Protein AF-A0A183HX55-F1 (afdb_monomer_lite)

Sequence (183 aa):
YRHCLPAYGVAQSIAIKEFHDYLQLTPNERYTELGDKLFNEGCEALKLHTRQYSRRQRRWIKQHLFGGSTSIESTNIAFLDTSKDFHDIVVPNALNRIDQFLNIVNDDVFLKRPNAEKSQLFAVDFDYRKLANQVYHCETCKIDVHGKVNWEAHLKGKKHRKMLNNNNRHKSKSMNQIDKELV

Organism: NCBI:txid387005

pLDDT: mean 78.34, std 17.77, range [40.53, 97.94]

InterPro domains:
  IPR013087 Zinc finger C2H2-type [PF12874] (136-160)
  IPR036236 Zinc finger C2H2 superfamily [SSF57667] (126-164)

Radius of gyration: 27.49 Å; chains: 1; bounding box: 52×78×63 Å

Structure (mmCIF, N/CA/C/O backbone):
data_AF-A0A183HX55-F1
#
_entry.id   AF-A0A183HX55-F1
#
loop_
_atom_site.group_PDB
_atom_site.id
_atom_site.type_symbol
_atom_site.label_atom_id
_atom_site.label_alt_id
_atom_site.label_comp_id
_atom_site.label_asym_id
_atom_site.label_entity_id
_atom_site.label_seq_id
_atom_site.pdbx_PDB_ins_code
_atom_site.Cartn_x
_atom_site.Cartn_y
_atom_site.Cartn_z
_atom_site.occupancy
_atom_site.B_iso_or_equiv
_atom_site.auth_seq_id
_atom_site.auth_comp_id
_atom_site.auth_asym_id
_atom_site.auth_atom_id
_atom_site.pdbx_PDB_model_num
ATOM 1 N N . TYR A 1 1 ? -13.704 -5.044 9.424 1.00 46.47 1 TYR A N 1
ATOM 2 C CA . TYR A 1 1 ? -13.786 -3.682 8.874 1.00 46.47 1 TYR A CA 1
ATOM 3 C C . TYR A 1 1 ? -15.162 -3.501 8.278 1.00 46.47 1 TYR A C 1
ATOM 5 O O . TYR A 1 1 ? -15.394 -3.869 7.136 1.00 46.47 1 TYR A O 1
ATOM 13 N N . ARG A 1 2 ? -16.109 -3.136 9.142 1.00 46.22 2 ARG A N 1
ATOM 14 C CA . ARG A 1 2 ? -17.550 -3.217 8.916 1.00 46.22 2 ARG A CA 1
ATOM 15 C C . ARG A 1 2 ? -18.110 -1.802 8.720 1.00 46.22 2 ARG A C 1
ATOM 17 O O . ARG A 1 2 ? -17.955 -0.973 9.595 1.00 46.22 2 ARG A O 1
ATOM 24 N N . HIS A 1 3 ? -18.735 -1.593 7.565 1.00 48.12 3 HIS A N 1
ATOM 25 C CA . HIS A 1 3 ? -20.002 -0.881 7.326 1.00 48.12 3 HIS A CA 1
ATOM 26 C C . HIS A 1 3 ? -20.197 0.616 7.651 1.00 48.12 3 HIS A C 1
ATOM 28 O O . HIS A 1 3 ? -21.243 1.124 7.262 1.00 48.12 3 HIS A O 1
ATOM 34 N N . CYS A 1 4 ? -19.260 1.344 8.263 1.00 55.16 4 CYS A N 1
ATOM 35 C CA . CYS A 1 4 ? -19.535 2.744 8.651 1.00 55.16 4 CYS A CA 1
ATOM 36 C C . CYS A 1 4 ? -19.257 3.791 7.553 1.00 55.16 4 CYS A C 1
ATOM 38 O O . CYS A 1 4 ? -19.837 4.873 7.570 1.00 55.16 4 CYS A O 1
ATOM 40 N N . LEU A 1 5 ? -18.388 3.486 6.583 1.00 61.28 5 LEU A N 1
ATOM 41 C CA . LEU A 1 5 ? -17.982 4.436 5.544 1.00 61.28 5 LEU A CA 1
ATOM 42 C C . LEU A 1 5 ? -18.483 4.030 4.153 1.00 61.28 5 LEU A C 1
ATOM 44 O O . LEU A 1 5 ? -18.439 2.839 3.822 1.00 61.28 5 LEU A O 1
ATOM 48 N N . PRO A 1 6 ? -18.933 4.998 3.326 1.00 66.06 6 PRO A N 1
ATOM 49 C CA . PRO A 1 6 ? -19.377 4.718 1.971 1.00 66.06 6 PRO A CA 1
ATOM 50 C C . PRO A 1 6 ? -18.284 3.999 1.187 1.00 66.06 6 PRO A C 1
ATOM 52 O O . PRO A 1 6 ? -17.100 4.325 1.278 1.00 66.06 6 PRO A O 1
ATOM 55 N N . ALA A 1 7 ? -18.693 3.026 0.376 1.00 73.75 7 ALA A N 1
ATOM 56 C CA . ALA A 1 7 ? -17.786 2.198 -0.410 1.00 73.75 7 ALA A CA 1
ATOM 57 C C . ALA A 1 7 ? -17.091 2.957 -1.554 1.00 73.75 7 ALA A C 1
ATOM 59 O O . ALA A 1 7 ? -16.498 2.310 -2.408 1.00 73.75 7 ALA A O 1
ATOM 60 N N . TYR A 1 8 ? -17.150 4.291 -1.602 1.00 82.94 8 TYR A N 1
ATOM 61 C CA . TYR A 1 8 ? -16.727 5.102 -2.741 1.00 82.94 8 TYR A CA 1
ATOM 62 C C . TYR A 1 8 ? -16.108 6.434 -2.298 1.00 82.94 8 TYR A C 1
ATOM 64 O O . TYR A 1 8 ? -16.412 6.958 -1.227 1.00 82.94 8 TYR A O 1
ATOM 72 N N . GLY A 1 9 ? -15.266 7.002 -3.163 1.00 87.19 9 GLY A N 1
ATOM 73 C CA . GLY A 1 9 ? -14.716 8.348 -3.005 1.00 87.19 9 GLY A CA 1
ATOM 74 C C . GLY A 1 9 ? -13.703 8.487 -1.866 1.00 87.19 9 GLY A C 1
ATOM 75 O O . GLY A 1 9 ? -13.024 7.532 -1.487 1.00 87.19 9 GLY A O 1
ATOM 76 N N . VAL A 1 10 ? -13.607 9.702 -1.314 1.00 88.06 10 VAL A N 1
ATOM 77 C CA . VAL A 1 10 ? -12.612 10.074 -0.288 1.00 88.06 10 VAL A CA 1
ATOM 78 C C . VAL A 1 10 ? -12.701 9.208 0.977 1.00 88.06 10 VAL A C 1
ATOM 80 O O . VAL A 1 10 ? -11.702 8.994 1.654 1.00 88.06 10 VAL A O 1
ATOM 83 N N . ALA A 1 11 ? -13.869 8.630 1.261 1.00 85.38 11 ALA A N 1
ATOM 84 C CA . ALA A 1 11 ? -14.082 7.727 2.388 1.00 85.38 11 ALA A CA 1
ATOM 85 C C . ALA A 1 11 ? -13.225 6.444 2.328 1.00 85.38 11 ALA A C 1
ATOM 87 O O . ALA A 1 11 ? -13.006 5.798 3.351 1.00 85.38 11 ALA A O 1
ATOM 88 N N . GLN A 1 12 ? -12.704 6.070 1.153 1.00 87.19 12 GLN A N 1
ATOM 89 C CA . GLN A 1 12 ? -11.803 4.922 1.003 1.00 87.19 12 GLN A CA 1
ATOM 90 C C . GLN A 1 12 ? -10.344 5.228 1.385 1.00 87.19 12 GLN A C 1
ATOM 92 O O . GLN A 1 12 ? -9.548 4.287 1.563 1.00 87.19 12 GLN A O 1
ATOM 97 N N . SER A 1 13 ? -9.989 6.513 1.497 1.00 91.94 13 SER A N 1
ATOM 98 C CA . SER A 1 13 ? -8.631 6.966 1.787 1.00 91.94 13 SER A CA 1
ATOM 99 C C . SER A 1 13 ? -8.123 6.387 3.101 1.00 91.94 13 SER A C 1
ATOM 101 O O . SER A 1 13 ? -8.834 6.318 4.105 1.00 91.94 13 SER A O 1
ATOM 103 N N . ILE A 1 14 ? -6.860 5.966 3.079 1.00 92.06 14 ILE A N 1
ATOM 104 C CA . ILE A 1 14 ? -6.112 5.648 4.295 1.00 92.06 14 ILE A CA 1
ATOM 105 C C . ILE A 1 14 ? -5.991 6.948 5.114 1.00 92.06 14 ILE A C 1
ATOM 107 O O . ILE A 1 14 ? -5.847 8.020 4.532 1.00 92.06 14 ILE A O 1
ATOM 111 N N . ALA A 1 15 ? -6.069 6.837 6.436 1.00 93.19 15 ALA A N 1
ATOM 112 C CA . ALA A 1 15 ? -6.375 7.848 7.450 1.00 93.19 15 ALA A CA 1
ATOM 113 C C . ALA A 1 15 ? -7.874 8.032 7.727 1.00 93.19 15 ALA A C 1
ATOM 115 O O . ALA A 1 15 ? -8.306 7.798 8.852 1.00 93.19 15 ALA A O 1
ATOM 116 N N . ILE A 1 16 ? -8.693 8.405 6.739 1.00 91.94 16 ILE A N 1
ATOM 117 C CA . ILE A 1 16 ? -10.107 8.753 6.998 1.00 91.94 16 ILE A CA 1
ATOM 118 C C . ILE A 1 16 ? -10.875 7.585 7.629 1.00 91.94 16 ILE A C 1
ATOM 120 O O . ILE A 1 16 ? -11.644 7.780 8.568 1.00 91.94 16 ILE A O 1
ATOM 124 N N . LYS A 1 17 ? -10.640 6.364 7.144 1.00 90.81 17 LYS A N 1
ATOM 125 C CA . LYS A 1 17 ? -11.322 5.168 7.652 1.00 90.81 17 LYS A CA 1
ATOM 126 C C . LYS A 1 17 ? -10.752 4.611 8.946 1.00 90.81 17 LYS A C 1
ATOM 128 O O . LYS A 1 17 ? -11.479 3.952 9.678 1.00 90.81 17 LYS A O 1
ATOM 133 N N . GLU A 1 18 ? -9.478 4.853 9.227 1.00 94.69 18 GLU A N 1
ATOM 134 C CA . GLU A 1 18 ? -8.830 4.413 10.463 1.00 94.69 18 GLU A CA 1
ATOM 135 C C . GLU A 1 18 ? -9.169 5.330 11.638 1.00 94.69 18 GLU A C 1
ATOM 137 O O . GLU A 1 18 ? -9.292 4.850 12.756 1.00 94.69 18 GLU A O 1
ATOM 142 N N . PHE A 1 19 ? -9.380 6.623 11.380 1.00 94.69 19 PHE A N 1
ATOM 143 C CA . PHE A 1 19 ? -9.792 7.598 12.391 1.00 94.69 19 PHE A CA 1
ATOM 144 C C . PHE A 1 19 ? -11.303 7.843 12.416 1.00 94.69 19 PHE A C 1
ATOM 146 O O . PHE A 1 19 ? -11.747 8.763 13.094 1.00 94.69 19 PHE A O 1
ATOM 153 N N . HIS A 1 20 ? -12.105 7.059 11.692 1.00 91.75 20 HIS A N 1
ATOM 154 C CA . HIS A 1 20 ? -13.540 7.312 11.558 1.00 91.75 20 HIS A CA 1
ATOM 155 C C . HIS A 1 20 ? -14.247 7.441 12.912 1.00 91.75 20 HIS A C 1
ATOM 157 O O . HIS A 1 20 ? -14.907 8.448 13.159 1.00 91.75 20 HIS A O 1
ATOM 163 N N . ASP A 1 21 ? -14.033 6.471 13.800 1.00 92.69 21 ASP A N 1
ATOM 164 C CA . ASP A 1 21 ? -14.679 6.423 15.114 1.00 92.69 21 ASP A CA 1
ATOM 165 C C . ASP A 1 21 ? -14.216 7.589 16.007 1.00 92.69 21 ASP A C 1
ATOM 167 O O . ASP A 1 21 ? -15.020 8.205 16.699 1.00 92.69 21 ASP A O 1
ATOM 171 N N . TYR A 1 22 ? -12.936 7.972 15.923 1.00 94.94 22 TYR A N 1
ATOM 172 C CA . TYR A 1 22 ? -12.406 9.158 16.605 1.00 94.94 22 TYR A CA 1
ATOM 173 C C . TYR A 1 22 ? -13.016 10.463 16.063 1.00 94.94 22 TYR A C 1
ATOM 175 O O . TYR A 1 22 ? -13.345 11.373 16.822 1.00 94.94 22 TYR A O 1
ATOM 183 N N . LEU A 1 23 ? -13.191 10.570 14.743 1.00 92.44 23 LEU A N 1
ATOM 184 C CA . LEU A 1 23 ? -13.748 11.758 14.094 1.00 92.44 23 LEU A CA 1
ATOM 185 C C . LEU A 1 23 ? -15.246 11.938 14.377 1.00 92.44 23 LEU A C 1
ATOM 187 O O . LEU A 1 23 ? -15.720 13.075 14.338 1.00 92.44 23 LEU A O 1
ATOM 191 N N . GLN A 1 24 ? -15.968 10.855 14.685 1.00 92.44 24 GLN A N 1
ATOM 192 C CA . GLN A 1 24 ? -17.374 10.896 15.099 1.00 92.44 24 GLN A CA 1
ATOM 193 C C . GLN A 1 24 ? -17.582 11.430 16.522 1.00 92.44 24 GLN A C 1
ATOM 195 O O . GLN A 1 24 ? -18.691 11.858 16.838 1.00 92.44 24 GLN A O 1
ATOM 200 N N . LEU A 1 25 ? -16.541 11.447 17.361 1.00 94.44 25 LEU A N 1
ATOM 201 C CA . LEU A 1 25 ? -16.628 11.995 18.712 1.00 94.44 25 LEU A CA 1
ATOM 202 C C . LEU A 1 25 ? -16.907 13.498 18.698 1.00 94.44 25 LEU A C 1
ATOM 204 O O . LEU A 1 25 ? -16.341 14.255 17.891 1.00 94.44 25 LEU A O 1
ATOM 208 N N . THR A 1 26 ? -17.705 13.937 19.670 1.00 94.75 26 THR A N 1
ATOM 209 C CA . THR A 1 26 ? -17.881 15.362 19.957 1.00 94.75 26 THR A CA 1
ATOM 210 C C . THR A 1 26 ? -16.562 15.981 20.442 1.00 94.75 26 THR A C 1
ATOM 212 O O . THR A 1 26 ? -15.693 15.272 20.956 1.00 94.75 26 THR A O 1
ATOM 215 N N . PRO A 1 27 ? -16.374 17.309 20.320 1.00 92.25 27 PRO A N 1
ATOM 216 C CA . PRO A 1 27 ? -15.129 17.959 20.731 1.00 92.25 27 PRO A CA 1
ATOM 217 C C . PRO A 1 27 ? -14.706 17.656 22.175 1.00 92.25 27 PRO A C 1
ATOM 219 O O . PRO A 1 27 ? -13.522 17.466 22.419 1.00 92.25 27 PRO A O 1
ATOM 222 N N . ASN A 1 28 ? -15.654 17.544 23.110 1.00 92.50 28 ASN A N 1
ATOM 223 C CA . ASN A 1 28 ? -15.355 17.257 24.516 1.00 92.50 28 ASN A CA 1
ATOM 224 C C . ASN A 1 28 ? -14.877 15.813 24.723 1.00 92.50 28 ASN A C 1
ATOM 226 O O . ASN A 1 28 ? -13.940 15.574 25.478 1.00 92.50 28 ASN A O 1
ATOM 230 N N . GLU A 1 29 ? -15.483 14.853 24.021 1.00 93.12 29 GLU A N 1
ATOM 231 C CA . GLU A 1 29 ? -15.135 13.430 24.125 1.00 93.12 29 GLU A CA 1
ATOM 232 C C . GLU A 1 29 ? -13.738 13.128 23.575 1.00 93.12 29 GLU A C 1
ATOM 234 O O . GLU A 1 29 ? -13.087 12.184 24.022 1.00 93.12 29 GLU A O 1
ATOM 239 N N . ARG A 1 30 ? -13.235 13.947 22.644 1.00 92.31 30 ARG A N 1
ATOM 240 C CA . ARG A 1 30 ? -11.889 13.781 22.074 1.00 92.31 30 ARG A CA 1
ATOM 241 C C . ARG A 1 30 ? -10.764 13.974 23.087 1.00 92.31 30 ARG A C 1
ATOM 243 O O . ARG A 1 30 ? -9.694 13.426 22.862 1.00 92.31 30 ARG A O 1
ATOM 250 N N . TYR A 1 31 ? -11.007 14.717 24.166 1.00 92.56 31 TYR A N 1
ATOM 251 C CA . TYR A 1 31 ? -10.041 14.965 25.245 1.00 92.56 31 TYR A CA 1
ATOM 252 C C . TYR A 1 31 ? -10.255 14.047 26.457 1.00 92.56 31 TYR A C 1
ATOM 254 O O . TYR A 1 31 ? -9.797 14.342 27.558 1.00 92.56 31 TYR A O 1
ATOM 262 N N . THR A 1 32 ? -10.995 12.955 26.271 1.00 96.06 32 THR A N 1
ATOM 263 C CA . THR A 1 32 ? -11.185 11.917 27.289 1.00 96.06 32 THR A CA 1
ATOM 264 C C . THR A 1 32 ? -10.274 10.725 27.013 1.00 96.06 32 THR A C 1
ATOM 266 O O . THR A 1 32 ? -9.781 10.557 25.897 1.00 96.06 32 THR A O 1
ATOM 269 N N . GLU A 1 33 ? -10.136 9.825 27.991 1.00 96.38 33 GLU A N 1
ATOM 270 C CA . GLU A 1 33 ? -9.419 8.553 27.809 1.00 96.38 33 GLU A CA 1
ATOM 271 C C . GLU A 1 33 ? -9.957 7.733 26.622 1.00 96.38 33 GLU A C 1
ATOM 273 O O . GLU A 1 33 ? -9.201 7.032 25.946 1.00 96.38 33 GLU A O 1
ATOM 278 N N . LEU A 1 34 ? -11.262 7.834 26.330 1.00 95.69 34 LEU A N 1
ATOM 279 C CA . LEU A 1 34 ? -11.866 7.191 25.162 1.00 95.69 34 LEU A CA 1
ATOM 280 C C . LEU A 1 34 ? -11.346 7.801 23.854 1.00 95.69 34 LEU A C 1
ATOM 282 O O . LEU A 1 34 ? -11.025 7.062 22.921 1.00 95.69 34 LEU A O 1
ATOM 286 N N . GLY A 1 35 ? -11.250 9.130 23.792 1.00 96.75 35 GLY A N 1
ATOM 287 C CA . GLY A 1 35 ? -10.695 9.854 22.651 1.00 96.75 35 GLY A CA 1
ATOM 288 C C . GLY A 1 35 ? -9.247 9.459 22.380 1.00 96.75 35 GLY A C 1
ATOM 289 O O . GLY A 1 35 ? -8.921 9.071 21.256 1.00 96.75 35 GLY A O 1
ATOM 290 N N . ASP A 1 36 ? -8.410 9.451 23.418 1.00 96.94 36 ASP A N 1
ATOM 291 C CA . ASP A 1 36 ? -7.006 9.035 23.319 1.00 96.94 36 ASP A CA 1
ATOM 292 C C . ASP A 1 36 ? -6.871 7.582 22.860 1.00 96.94 36 ASP A C 1
ATOM 294 O O . ASP A 1 36 ? -6.034 7.254 22.012 1.00 96.94 36 ASP A O 1
ATOM 298 N N . LYS A 1 37 ? -7.722 6.691 23.378 1.00 97.56 37 LYS A N 1
ATOM 299 C CA . LYS A 1 37 ? -7.746 5.288 22.964 1.00 97.56 37 LYS A CA 1
ATOM 300 C C . LYS A 1 37 ? -8.068 5.147 21.475 1.00 97.56 37 LYS A C 1
ATOM 302 O O . LYS A 1 37 ? -7.301 4.509 20.754 1.00 97.56 37 LYS A O 1
ATOM 307 N N . LEU A 1 38 ? -9.159 5.756 21.005 1.00 97.19 38 LEU A N 1
ATOM 308 C CA . LEU A 1 38 ? -9.580 5.672 19.601 1.00 97.19 38 LEU A CA 1
ATOM 309 C C . LEU A 1 38 ? -8.562 6.322 18.656 1.00 97.19 38 LEU A C 1
ATOM 311 O O . LEU A 1 38 ? -8.308 5.810 17.565 1.00 97.19 38 LEU A O 1
ATOM 315 N N . PHE A 1 39 ? -7.924 7.413 19.082 1.00 96.69 39 PHE A N 1
ATOM 316 C CA . PHE A 1 39 ? -6.857 8.051 18.318 1.00 96.69 39 PHE A CA 1
ATOM 317 C C . PHE A 1 39 ? -5.633 7.138 18.159 1.00 96.69 39 PHE A C 1
ATOM 319 O O . PHE A 1 39 ? -5.111 6.969 17.052 1.00 96.69 39 PHE A O 1
ATOM 326 N N . ASN A 1 40 ? -5.190 6.505 19.248 1.00 97.75 40 ASN A N 1
ATOM 327 C CA . ASN A 1 40 ? -4.063 5.573 19.222 1.00 97.75 40 ASN A CA 1
ATOM 328 C C . ASN A 1 40 ? -4.365 4.324 18.378 1.00 97.75 40 ASN A C 1
ATOM 330 O O . ASN A 1 40 ? -3.520 3.894 17.587 1.00 97.75 40 ASN A O 1
ATOM 334 N N . GLU A 1 41 ? -5.579 3.776 18.479 1.00 97.19 41 GLU A N 1
ATOM 335 C CA . GLU A 1 41 ? -6.040 2.680 17.618 1.00 97.19 41 GLU A CA 1
ATOM 336 C C . GLU A 1 41 ? -6.017 3.084 16.135 1.00 97.19 41 GLU A C 1
ATOM 338 O O . GLU A 1 41 ? -5.491 2.340 15.298 1.00 97.19 41 GLU A O 1
ATOM 343 N N . GLY A 1 42 ? -6.487 4.294 15.816 1.00 96.81 42 GLY A N 1
ATOM 344 C CA . GLY A 1 42 ? -6.414 4.869 14.473 1.00 96.81 42 GLY A CA 1
ATOM 345 C C . GLY A 1 42 ? -4.978 5.002 13.958 1.00 96.81 42 GLY A C 1
ATOM 346 O O . GLY A 1 42 ? -4.697 4.650 12.810 1.00 96.81 42 GLY A O 1
ATOM 347 N N . CYS A 1 43 ? -4.030 5.413 14.807 1.00 97.94 43 CYS A N 1
ATOM 348 C CA . CYS A 1 43 ? -2.613 5.514 14.446 1.00 97.94 43 CYS A CA 1
ATOM 349 C C . CYS A 1 43 ? -1.998 4.150 14.096 1.00 97.94 43 CYS A C 1
ATOM 351 O O . CYS A 1 43 ? -1.273 4.020 13.102 1.00 97.94 43 CYS A O 1
ATOM 353 N N . GLU A 1 44 ? -2.283 3.114 14.884 1.00 97.88 44 GLU A N 1
ATOM 354 C CA . GLU A 1 44 ? -1.768 1.770 14.616 1.00 97.88 44 GLU A CA 1
ATOM 355 C C . GLU A 1 44 ? -2.411 1.147 13.372 1.00 97.88 44 GLU A C 1
ATOM 357 O O . GLU A 1 44 ? -1.711 0.566 12.527 1.00 97.88 44 GLU A O 1
ATOM 362 N N . ALA A 1 45 ? -3.718 1.345 13.188 1.00 96.44 45 ALA A N 1
ATOM 363 C CA . ALA A 1 45 ? -4.423 0.940 11.978 1.00 96.44 45 ALA A CA 1
ATOM 364 C C . ALA A 1 45 ? -3.873 1.660 10.732 1.00 96.44 45 ALA A C 1
ATOM 366 O O . ALA A 1 45 ? -3.616 1.011 9.713 1.00 96.44 45 ALA A O 1
ATOM 367 N N . LEU A 1 46 ? -3.590 2.966 10.822 1.00 96.94 46 LEU A N 1
ATOM 368 C CA . LEU A 1 46 ? -3.004 3.768 9.744 1.00 96.94 46 LEU A CA 1
ATOM 369 C C . LEU A 1 46 ? -1.655 3.195 9.296 1.00 96.94 46 LEU A C 1
ATOM 371 O O . LEU A 1 46 ? -1.425 2.961 8.101 1.00 96.94 46 LEU A O 1
ATOM 375 N N . LYS A 1 47 ? -0.760 2.932 10.256 1.00 97.56 47 LYS A N 1
ATOM 376 C CA . LYS A 1 47 ? 0.557 2.334 9.994 1.00 97.56 47 LYS A CA 1
ATOM 377 C C . LYS A 1 47 ? 0.412 0.961 9.335 1.00 97.56 47 LYS A C 1
ATOM 379 O O . LYS A 1 47 ? 1.119 0.647 8.372 1.00 97.56 47 LYS A O 1
ATOM 384 N N . LEU A 1 48 ? -0.502 0.128 9.838 1.00 96.44 48 LEU A N 1
ATOM 385 C CA . LEU A 1 48 ? -0.765 -1.202 9.293 1.00 96.44 48 LEU A CA 1
ATOM 386 C C . LEU A 1 48 ? -1.258 -1.134 7.845 1.00 96.44 48 LEU A C 1
ATOM 388 O O . LEU A 1 48 ? -0.699 -1.813 6.977 1.00 96.44 48 LEU A O 1
ATOM 392 N N . HIS A 1 49 ? -2.275 -0.322 7.573 1.00 95.88 49 HIS A N 1
ATOM 393 C CA . HIS A 1 49 ? -2.886 -0.237 6.253 1.00 95.88 49 HIS A CA 1
ATOM 394 C C . HIS A 1 49 ? -1.975 0.432 5.227 1.00 95.88 49 HIS A C 1
ATOM 396 O O . HIS A 1 49 ? -1.928 -0.035 4.089 1.00 95.88 49 HIS A O 1
ATOM 402 N N . THR A 1 50 ? -1.156 1.407 5.627 1.00 97.00 50 THR A N 1
ATOM 403 C CA . THR A 1 50 ? -0.103 1.969 4.766 1.00 97.00 50 THR A CA 1
ATOM 404 C C . THR A 1 50 ? 0.880 0.883 4.320 1.00 97.00 50 THR A C 1
ATOM 406 O O . THR A 1 50 ? 1.116 0.709 3.124 1.00 97.00 50 THR A O 1
ATOM 409 N N . ARG A 1 51 ? 1.379 0.046 5.245 1.00 96.94 51 ARG A N 1
ATOM 410 C CA . ARG A 1 51 ? 2.265 -1.083 4.893 1.00 96.94 51 ARG A CA 1
ATOM 411 C C . ARG A 1 51 ? 1.585 -2.096 3.972 1.00 96.94 51 ARG A C 1
ATOM 413 O O . ARG A 1 51 ? 2.210 -2.605 3.039 1.00 96.94 51 ARG A O 1
ATOM 420 N N . GLN A 1 52 ? 0.320 -2.427 4.236 1.00 93.88 52 GLN A N 1
ATOM 421 C CA . GLN A 1 52 ? -0.452 -3.333 3.381 1.00 93.88 52 GLN A CA 1
ATOM 422 C C . GLN A 1 52 ? -0.653 -2.750 1.979 1.00 93.88 52 GLN A C 1
ATOM 424 O O . GLN A 1 52 ? -0.531 -3.483 0.997 1.00 93.88 52 GLN A O 1
ATOM 429 N N . TYR A 1 53 ? -0.906 -1.445 1.881 1.00 95.50 53 TYR A N 1
ATOM 430 C CA . TYR A 1 53 ? -1.054 -0.739 0.617 1.00 95.50 53 TYR A CA 1
ATOM 431 C C . TYR A 1 53 ? 0.243 -0.754 -0.191 1.00 95.50 53 TYR A C 1
ATOM 433 O O . TYR A 1 53 ? 0.226 -1.229 -1.325 1.00 95.50 53 TYR A O 1
ATOM 441 N N . SER A 1 54 ? 1.388 -0.403 0.405 1.00 95.06 54 SER A N 1
ATOM 442 C CA . SER A 1 54 ? 2.688 -0.479 -0.278 1.00 95.06 54 SER A CA 1
ATOM 443 C C . SER A 1 54 ? 3.009 -1.901 -0.763 1.00 95.06 54 SER A C 1
ATOM 445 O O . SER A 1 54 ? 3.496 -2.101 -1.877 1.00 95.06 54 SER A O 1
ATOM 447 N N . ARG A 1 55 ? 2.694 -2.931 0.040 1.00 91.31 55 ARG A N 1
ATOM 448 C CA . ARG A 1 55 ? 2.837 -4.342 -0.371 1.00 91.31 55 ARG A CA 1
ATOM 449 C C . ARG A 1 55 ? 1.913 -4.694 -1.538 1.00 91.31 55 ARG A C 1
ATOM 451 O O . ARG A 1 55 ? 2.336 -5.401 -2.453 1.00 91.31 55 ARG A O 1
ATOM 458 N N . ARG A 1 56 ? 0.669 -4.206 -1.520 1.00 90.81 56 ARG A N 1
ATOM 459 C CA . ARG A 1 56 ? -0.304 -4.411 -2.599 1.00 90.81 56 ARG A CA 1
ATOM 460 C C . ARG A 1 56 ? 0.133 -3.714 -3.886 1.00 90.81 56 ARG A C 1
ATOM 462 O O . ARG A 1 56 ? 0.077 -4.364 -4.921 1.00 90.81 56 ARG A O 1
ATOM 469 N N . GLN A 1 57 ? 0.636 -2.480 -3.827 1.00 91.25 57 GLN A N 1
ATOM 470 C CA . GLN A 1 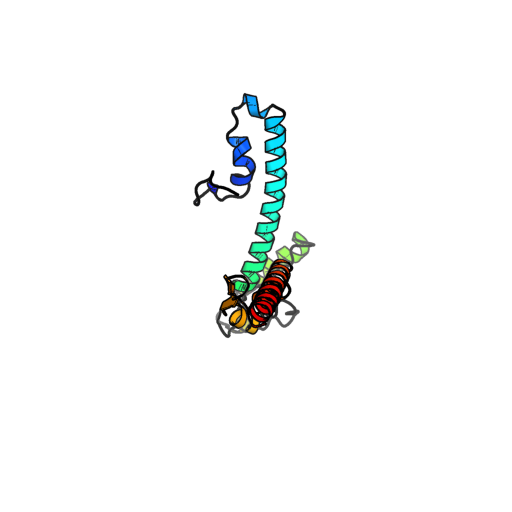57 ? 1.190 -1.769 -4.987 1.00 91.25 57 GLN A CA 1
ATOM 471 C C . GLN A 1 57 ? 2.335 -2.559 -5.624 1.00 91.25 57 GLN A C 1
ATOM 473 O O . GLN A 1 57 ? 2.288 -2.859 -6.812 1.00 91.25 57 GLN A O 1
ATOM 478 N N . ARG A 1 58 ? 3.314 -3.004 -4.822 1.00 86.25 58 ARG A N 1
ATOM 479 C CA . ARG A 1 58 ? 4.426 -3.841 -5.310 1.00 86.25 58 ARG A CA 1
ATOM 480 C C . ARG A 1 58 ? 3.938 -5.130 -5.969 1.00 86.25 58 ARG A C 1
ATOM 482 O O . ARG A 1 58 ? 4.466 -5.530 -7.003 1.00 86.25 58 ARG A O 1
ATOM 489 N N . ARG A 1 59 ? 2.939 -5.796 -5.381 1.00 83.50 59 ARG A N 1
ATOM 490 C CA . ARG A 1 59 ? 2.335 -7.001 -5.967 1.00 83.50 59 ARG A CA 1
ATOM 491 C C . ARG A 1 59 ? 1.612 -6.688 -7.277 1.00 83.50 59 ARG A C 1
ATOM 493 O O . ARG A 1 59 ? 1.773 -7.438 -8.232 1.00 83.50 59 ARG A O 1
ATOM 500 N N . TRP A 1 60 ? 0.840 -5.606 -7.322 1.00 85.06 60 TRP A N 1
ATOM 501 C CA . TRP A 1 60 ? 0.098 -5.196 -8.510 1.00 85.06 60 TRP A CA 1
ATOM 502 C C . TRP A 1 60 ? 1.045 -4.875 -9.665 1.00 85.06 60 TRP A C 1
ATOM 504 O O . TRP A 1 60 ? 0.889 -5.444 -10.738 1.00 85.06 60 TRP A O 1
ATOM 514 N N . ILE A 1 61 ? 2.091 -4.086 -9.407 1.00 81.81 61 ILE A N 1
ATOM 515 C CA . ILE A 1 61 ? 3.156 -3.783 -10.367 1.00 81.81 61 ILE A CA 1
ATOM 516 C C . ILE A 1 61 ? 3.754 -5.085 -10.935 1.00 81.81 61 ILE A C 1
ATOM 518 O O . ILE A 1 61 ? 3.771 -5.288 -12.143 1.00 81.81 61 ILE A O 1
ATOM 522 N N . LYS A 1 62 ? 4.141 -6.035 -10.073 1.00 76.19 62 LYS A N 1
ATOM 523 C CA . LYS A 1 62 ? 4.689 -7.336 -10.505 1.00 76.19 62 LYS A CA 1
ATOM 524 C C . LYS A 1 62 ? 3.724 -8.173 -11.341 1.00 76.19 62 LYS A C 1
ATOM 526 O O . LYS A 1 62 ? 4.130 -8.779 -12.321 1.00 76.19 62 LYS A O 1
ATOM 531 N N . GLN A 1 63 ? 2.463 -8.254 -10.931 1.00 73.25 63 GLN A N 1
ATOM 532 C CA . GLN A 1 63 ? 1.512 -9.212 -11.504 1.00 73.25 63 GLN A CA 1
ATOM 533 C C . GLN A 1 63 ? 0.712 -8.660 -12.686 1.00 73.25 63 GLN A C 1
ATOM 535 O O . GLN A 1 63 ? 0.256 -9.437 -13.521 1.00 73.25 63 GLN A O 1
ATOM 540 N N . HIS A 1 64 ? 0.505 -7.346 -12.736 1.00 72.69 64 HIS A N 1
ATOM 541 C CA . HIS A 1 64 ? -0.370 -6.700 -13.712 1.00 72.69 64 HIS A CA 1
ATOM 542 C C . HIS A 1 64 ? 0.423 -5.815 -14.663 1.00 72.69 64 HIS A C 1
ATOM 544 O O . HIS A 1 64 ? 0.301 -6.011 -15.866 1.00 72.69 64 HIS A O 1
ATOM 550 N N . LEU A 1 65 ? 1.258 -4.906 -14.141 1.00 75.06 65 LEU A N 1
ATOM 551 C CA . LEU A 1 65 ? 2.050 -4.015 -14.994 1.00 75.06 65 LEU A CA 1
ATOM 552 C C . LEU A 1 65 ? 3.107 -4.796 -15.786 1.00 75.06 65 LEU A C 1
ATOM 554 O O . LEU A 1 65 ? 3.194 -4.626 -16.992 1.00 75.06 65 LEU A O 1
ATOM 558 N N . PHE A 1 66 ? 3.847 -5.690 -15.122 1.00 70.19 66 PHE A N 1
ATOM 559 C CA . PHE A 1 66 ? 4.851 -6.539 -15.782 1.00 70.19 66 PHE A CA 1
ATOM 560 C C . PHE A 1 66 ? 4.310 -7.882 -16.256 1.00 70.19 66 PHE A C 1
ATOM 562 O O . PHE A 1 66 ? 4.823 -8.462 -17.203 1.00 70.19 66 PHE A O 1
ATOM 569 N N . GLY A 1 67 ? 3.294 -8.411 -15.573 1.00 58.75 67 GLY A N 1
ATOM 570 C CA . GLY A 1 67 ? 2.819 -9.763 -15.842 1.00 58.75 67 GLY A CA 1
ATOM 571 C C . GLY A 1 67 ? 1.854 -9.889 -17.018 1.00 58.75 67 GLY A C 1
ATOM 572 O O . GLY A 1 67 ? 1.470 -11.018 -17.316 1.00 58.75 67 GLY A O 1
ATOM 573 N N . GLY A 1 68 ? 1.409 -8.777 -17.623 1.00 53.88 68 GLY A N 1
ATOM 574 C CA . GLY A 1 68 ? 0.374 -8.695 -18.666 1.00 53.88 68 GLY A CA 1
ATOM 575 C C . GLY A 1 68 ? 0.583 -9.640 -19.858 1.00 53.88 68 GLY A C 1
ATOM 576 O O . GLY A 1 68 ? 1.699 -9.922 -20.259 1.00 53.88 68 GLY A O 1
ATOM 577 N N . SER A 1 69 ? -0.525 -10.144 -20.400 1.00 46.28 69 SER A N 1
ATOM 578 C CA . SER A 1 69 ? -0.703 -11.276 -21.328 1.00 46.28 69 SER A CA 1
ATOM 579 C C . SER A 1 69 ? -0.106 -11.155 -22.741 1.00 46.28 69 SER A C 1
ATOM 581 O O . SER A 1 69 ? -0.649 -11.736 -23.678 1.00 46.28 69 SER A O 1
ATOM 583 N N . THR A 1 70 ? 0.977 -10.420 -22.939 1.00 46.53 70 THR A N 1
ATOM 584 C CA . THR A 1 70 ? 1.626 -10.289 -24.246 1.00 46.53 70 THR A CA 1
ATOM 585 C C . THR A 1 70 ? 2.998 -10.934 -24.190 1.00 46.53 70 THR A C 1
ATOM 587 O O . THR A 1 70 ? 3.776 -10.631 -23.294 1.00 46.53 70 THR A O 1
ATOM 590 N N . SER A 1 71 ? 3.323 -11.783 -25.171 1.00 47.19 71 SER A N 1
ATOM 591 C CA . SER A 1 71 ? 4.659 -12.361 -25.439 1.00 47.19 71 SER A CA 1
ATOM 592 C C . SER A 1 71 ? 5.773 -11.326 -25.680 1.00 47.19 71 SER A C 1
ATOM 594 O O . SER A 1 71 ? 6.826 -11.651 -26.216 1.00 47.19 71 SER A O 1
ATOM 596 N N . ILE A 1 72 ? 5.531 -10.074 -25.314 1.00 47.59 72 ILE A N 1
ATOM 597 C CA . ILE A 1 72 ? 6.454 -8.962 -25.348 1.00 47.59 72 ILE A CA 1
ATOM 598 C C . ILE A 1 72 ? 6.612 -8.596 -23.880 1.00 47.59 72 ILE A C 1
ATOM 600 O O . ILE A 1 72 ? 5.718 -7.983 -23.292 1.00 47.59 72 ILE A O 1
ATOM 604 N N . GLU A 1 73 ? 7.713 -9.045 -23.276 1.00 49.50 73 GLU A N 1
ATOM 605 C CA . GLU A 1 73 ? 8.197 -8.477 -22.022 1.00 49.50 73 GLU A CA 1
ATOM 606 C C . GLU A 1 73 ? 8.066 -6.960 -22.151 1.00 49.50 73 GLU A C 1
ATOM 608 O O . GLU A 1 73 ? 8.555 -6.376 -23.116 1.00 49.50 73 GLU A O 1
ATOM 613 N N . SER A 1 74 ? 7.330 -6.309 -21.255 1.00 51.09 74 SER A N 1
ATOM 614 C CA . SER A 1 74 ? 7.219 -4.854 -21.261 1.00 51.09 74 SER A CA 1
ATOM 615 C C . SER A 1 74 ? 8.578 -4.271 -20.852 1.00 51.09 74 SER A C 1
ATOM 617 O O . SER A 1 74 ? 8.794 -3.919 -19.695 1.00 51.09 74 SER A O 1
ATOM 619 N N . THR A 1 75 ? 9.509 -4.231 -21.808 1.00 55.72 75 THR A N 1
ATOM 620 C CA . THR A 1 75 ? 10.921 -3.837 -21.688 1.00 55.72 75 THR A CA 1
ATOM 621 C C . THR A 1 75 ? 11.101 -2.334 -21.480 1.00 55.72 75 THR A C 1
ATOM 623 O O . THR A 1 75 ? 12.188 -1.878 -21.136 1.00 55.72 75 THR A O 1
ATOM 626 N N . ASN A 1 76 ? 10.026 -1.554 -21.618 1.00 68.31 76 ASN A N 1
ATOM 627 C CA . ASN A 1 76 ? 10.044 -0.091 -21.573 1.00 68.31 76 ASN A CA 1
ATOM 628 C C . ASN A 1 76 ? 9.811 0.485 -20.168 1.00 68.31 76 ASN A C 1
ATOM 630 O O . ASN A 1 76 ? 9.237 1.562 -20.022 1.00 68.31 76 ASN A O 1
ATOM 634 N N . ILE A 1 77 ? 10.221 -0.228 -19.117 1.00 75.25 77 ILE A N 1
ATOM 635 C CA . ILE A 1 77 ? 10.117 0.258 -17.738 1.00 75.25 77 ILE A CA 1
ATOM 636 C C . ILE A 1 77 ? 11.506 0.257 -17.104 1.00 75.25 77 ILE A C 1
ATOM 638 O O . ILE A 1 77 ? 12.136 -0.787 -16.941 1.00 75.25 77 ILE A O 1
ATOM 642 N N . ALA A 1 78 ? 11.974 1.448 -16.732 1.00 76.12 78 ALA A N 1
ATOM 643 C CA . ALA A 1 78 ? 13.217 1.632 -15.997 1.00 76.12 78 ALA A CA 1
ATOM 644 C C . ALA A 1 78 ? 12.941 1.630 -14.487 1.00 76.12 78 ALA A C 1
ATOM 646 O O . ALA A 1 78 ? 12.094 2.380 -14.000 1.00 76.12 78 ALA A O 1
ATOM 647 N N . PHE A 1 79 ? 13.672 0.802 -13.742 1.00 79.12 79 PHE A N 1
ATOM 648 C CA . PHE A 1 79 ? 13.641 0.820 -12.284 1.00 79.12 79 PHE A CA 1
ATOM 649 C C . PHE A 1 79 ? 14.753 1.705 -11.745 1.00 79.12 79 PHE A C 1
ATOM 651 O O . PHE A 1 79 ? 15.904 1.589 -12.155 1.00 79.12 79 PHE A O 1
ATOM 658 N N . LEU A 1 80 ? 14.400 2.540 -10.776 1.00 84.94 80 LEU A N 1
ATOM 659 C CA . LEU A 1 80 ? 15.336 3.373 -10.044 1.00 84.94 80 LEU A CA 1
ATOM 660 C C . LEU A 1 80 ? 15.303 2.941 -8.582 1.00 84.94 80 LEU A C 1
ATOM 662 O O . LEU A 1 80 ? 14.245 2.973 -7.948 1.00 84.94 80 LEU A O 1
ATOM 666 N N . ASP A 1 81 ? 16.442 2.495 -8.056 1.00 85.62 81 ASP A N 1
ATOM 667 C CA . ASP A 1 81 ? 16.553 2.170 -6.638 1.00 85.62 81 ASP A CA 1
ATOM 668 C C . ASP A 1 81 ? 16.690 3.462 -5.831 1.00 85.62 81 ASP A C 1
ATOM 670 O O . ASP A 1 81 ? 17.750 4.074 -5.790 1.00 85.62 81 ASP A O 1
ATOM 674 N N . THR A 1 82 ? 15.603 3.878 -5.185 1.00 91.12 82 THR A N 1
ATOM 675 C CA . THR A 1 82 ? 15.558 5.087 -4.352 1.00 91.12 82 THR A CA 1
ATOM 676 C C . THR A 1 82 ? 15.978 4.829 -2.903 1.00 91.12 82 THR A C 1
ATOM 678 O O . THR A 1 82 ? 15.677 5.642 -2.030 1.00 91.12 82 THR A O 1
ATOM 681 N N . SER A 1 83 ? 16.584 3.678 -2.596 1.00 89.75 83 SER A N 1
ATOM 682 C CA . SER A 1 83 ? 16.914 3.307 -1.214 1.00 89.75 83 SER A CA 1
ATOM 683 C C . SER A 1 83 ? 18.133 4.051 -0.662 1.00 89.75 83 SER A C 1
ATOM 685 O O . SER A 1 83 ? 18.268 4.145 0.558 1.00 89.75 83 SER A O 1
ATOM 687 N N . LYS A 1 84 ? 19.029 4.540 -1.531 1.00 88.88 84 LYS A N 1
ATOM 688 C CA . LYS A 1 84 ? 20.272 5.244 -1.172 1.00 88.88 84 LYS A CA 1
ATOM 689 C C . LYS A 1 84 ? 20.610 6.319 -2.203 1.00 88.88 84 LYS A C 1
ATOM 691 O O . LYS A 1 84 ? 20.177 6.215 -3.346 1.00 88.88 84 LYS A O 1
ATOM 696 N N . ASP A 1 85 ? 21.370 7.328 -1.774 1.00 92.38 85 ASP A N 1
ATOM 697 C CA . ASP A 1 85 ? 22.026 8.325 -2.635 1.00 92.38 85 ASP A CA 1
ATOM 698 C C . ASP A 1 85 ? 21.086 8.955 -3.683 1.00 92.38 85 ASP A C 1
ATOM 700 O O . ASP A 1 85 ? 21.385 9.045 -4.875 1.00 92.38 85 ASP A O 1
ATOM 704 N N . PHE A 1 86 ? 19.893 9.365 -3.233 1.00 92.69 86 PHE A N 1
ATOM 705 C CA . PHE A 1 86 ? 18.808 9.801 -4.115 1.00 92.69 86 PHE A CA 1
ATOM 706 C C . PHE A 1 86 ? 19.207 10.989 -5.002 1.00 92.69 86 PHE A C 1
ATOM 708 O O . PHE A 1 86 ? 19.001 10.956 -6.213 1.00 92.69 86 PHE A O 1
ATOM 715 N N . HIS A 1 87 ? 19.797 12.029 -4.416 1.00 95.38 87 HIS A N 1
ATOM 716 C CA . HIS A 1 87 ? 20.134 13.248 -5.150 1.00 95.38 87 HIS A CA 1
ATOM 717 C C . HIS A 1 87 ? 21.386 13.100 -6.017 1.00 95.38 87 HIS A C 1
ATOM 719 O O . HIS A 1 87 ? 21.408 13.640 -7.117 1.00 95.38 87 HIS A O 1
ATOM 725 N N . ASP A 1 88 ? 22.383 12.342 -5.559 1.00 93.69 88 ASP A N 1
ATOM 726 C CA . ASP A 1 88 ? 23.679 12.244 -6.240 1.00 93.69 88 ASP A CA 1
ATOM 727 C C . ASP A 1 88 ? 23.694 11.166 -7.328 1.00 93.69 88 ASP A C 1
ATOM 729 O O . ASP A 1 88 ? 24.386 11.302 -8.334 1.00 93.69 88 ASP A O 1
ATOM 733 N N . ILE A 1 89 ? 22.917 10.093 -7.148 1.00 89.12 89 ILE A N 1
ATOM 734 C CA . ILE A 1 89 ? 22.897 8.951 -8.067 1.00 89.12 89 ILE A CA 1
ATOM 735 C C . ILE A 1 89 ? 21.554 8.857 -8.782 1.00 89.12 89 ILE A C 1
ATOM 737 O O . ILE A 1 89 ? 21.512 8.781 -10.010 1.00 89.12 89 ILE A O 1
ATOM 741 N N . VAL A 1 90 ? 20.438 8.838 -8.053 1.00 90.00 90 VAL A N 1
ATOM 742 C CA . VAL A 1 90 ? 19.140 8.510 -8.667 1.00 90.00 90 VAL A CA 1
ATOM 743 C C . VAL A 1 90 ? 18.646 9.628 -9.581 1.00 90.00 90 VAL A C 1
ATOM 745 O O . VAL A 1 90 ? 18.238 9.350 -10.709 1.00 90.00 90 VAL A O 1
ATOM 748 N N . VAL A 1 91 ? 18.710 10.882 -9.128 1.00 94.19 91 VAL A N 1
ATOM 749 C CA . VAL A 1 91 ? 18.234 12.039 -9.898 1.00 94.19 91 VAL A CA 1
ATOM 750 C C . VAL A 1 91 ? 19.012 12.222 -11.214 1.00 94.19 91 VAL A C 1
ATOM 752 O O . VAL A 1 91 ? 18.354 12.257 -12.256 1.00 94.19 91 VAL A O 1
ATOM 755 N N . PRO A 1 92 ? 20.362 12.262 -11.248 1.00 92.94 92 PRO A N 1
ATOM 756 C CA . PRO A 1 92 ? 21.098 12.424 -12.503 1.00 92.94 92 PRO A CA 1
ATOM 757 C C . PRO A 1 92 ? 20.870 11.266 -13.478 1.00 92.94 92 PRO A C 1
ATOM 759 O O . PRO A 1 92 ? 20.699 11.493 -14.675 1.00 92.94 92 PRO A O 1
ATOM 762 N N . ASN A 1 93 ? 20.790 10.028 -12.975 1.00 87.69 93 ASN A N 1
ATOM 763 C CA . ASN A 1 93 ? 20.489 8.861 -13.807 1.00 87.69 93 ASN A CA 1
ATOM 764 C C . ASN A 1 93 ? 19.078 8.929 -14.410 1.00 87.69 93 ASN A C 1
ATOM 766 O O . ASN A 1 93 ? 18.897 8.611 -15.586 1.00 87.69 93 ASN A O 1
ATOM 770 N N . ALA A 1 94 ? 18.084 9.368 -13.631 1.00 90.00 94 ALA A N 1
ATOM 771 C CA . ALA A 1 94 ? 16.722 9.563 -14.118 1.00 90.00 94 ALA A CA 1
ATOM 772 C C . ALA A 1 94 ? 16.662 10.643 -15.207 1.00 90.00 94 ALA A C 1
ATOM 774 O O . ALA A 1 94 ? 16.063 10.418 -16.258 1.00 90.00 94 ALA A O 1
ATOM 775 N N . LEU A 1 95 ? 17.317 11.786 -14.981 1.00 92.00 95 LEU A N 1
ATOM 776 C CA . LEU A 1 95 ? 17.371 12.889 -15.942 1.00 92.00 95 LEU A CA 1
ATOM 777 C C . LEU A 1 95 ? 18.067 12.478 -17.241 1.00 92.00 95 LEU A C 1
ATOM 779 O O . LEU A 1 95 ? 17.518 12.718 -18.308 1.00 92.00 95 LEU A O 1
ATOM 783 N N . ASN A 1 96 ? 19.207 11.785 -17.162 1.00 88.06 96 ASN A N 1
ATOM 784 C CA . ASN A 1 96 ? 19.898 11.249 -18.338 1.00 88.06 96 ASN A CA 1
ATOM 785 C C . ASN A 1 96 ? 18.996 10.285 -19.125 1.00 88.06 96 ASN A C 1
ATOM 787 O O . ASN A 1 96 ? 18.923 10.347 -20.347 1.00 88.06 96 ASN A O 1
ATOM 791 N N . ARG A 1 97 ? 18.239 9.420 -18.435 1.00 83.69 97 ARG A N 1
ATOM 792 C CA . ARG A 1 97 ? 17.305 8.504 -19.104 1.00 83.69 97 ARG A CA 1
ATOM 793 C C . ARG A 1 97 ? 16.167 9.242 -19.811 1.00 83.69 97 ARG A C 1
ATOM 795 O O . ARG A 1 97 ? 15.758 8.810 -20.886 1.00 83.69 97 ARG A O 1
ATOM 802 N N . ILE A 1 98 ? 15.657 10.319 -19.215 1.00 87.62 98 ILE A N 1
ATOM 803 C CA . ILE A 1 98 ? 14.623 11.169 -19.818 1.00 87.62 98 ILE A CA 1
ATOM 804 C C . ILE A 1 98 ? 15.190 11.925 -21.019 1.00 87.62 98 ILE A C 1
ATOM 806 O O . ILE A 1 98 ? 14.554 11.933 -22.064 1.00 87.62 98 ILE A O 1
ATOM 810 N N . ASP A 1 99 ? 16.380 12.509 -20.899 1.00 87.75 99 ASP A N 1
ATOM 811 C CA . ASP A 1 99 ? 17.039 13.225 -21.993 1.00 87.75 99 ASP A CA 1
ATOM 812 C C . ASP A 1 99 ? 17.298 12.296 -23.183 1.00 87.75 99 ASP A C 1
ATOM 814 O O . ASP A 1 99 ? 16.893 12.589 -24.305 1.00 87.75 99 ASP A O 1
ATOM 818 N N . GLN A 1 100 ? 17.837 11.100 -22.924 1.00 81.81 100 GLN A N 1
ATOM 819 C CA . GLN A 1 100 ? 17.958 10.051 -23.935 1.00 81.81 100 GLN A CA 1
ATOM 820 C C . GLN A 1 100 ? 16.611 9.734 -24.576 1.00 81.81 100 GLN A C 1
ATOM 822 O O . GLN A 1 100 ? 16.545 9.662 -25.792 1.00 81.81 100 GLN A O 1
ATOM 827 N N . PHE A 1 101 ? 15.548 9.565 -23.783 1.00 81.69 101 PHE A N 1
ATOM 828 C CA . PHE A 1 101 ? 14.214 9.270 -24.303 1.00 81.69 101 PHE A CA 1
ATOM 829 C C . PHE A 1 101 ? 13.671 10.386 -25.206 1.00 81.69 101 PHE A C 1
ATOM 831 O O . PHE A 1 101 ? 13.139 10.100 -26.276 1.00 81.69 101 PHE A O 1
ATOM 838 N N . LEU A 1 102 ? 13.818 11.648 -24.799 1.00 84.19 102 LEU A N 1
ATOM 839 C CA . LEU A 1 102 ? 13.338 12.803 -25.558 1.00 84.19 102 LEU A CA 1
ATOM 840 C C . LEU A 1 102 ? 14.161 13.054 -26.831 1.00 84.19 102 LEU A C 1
ATOM 842 O O . LEU A 1 102 ? 13.612 13.534 -27.819 1.00 84.19 102 LEU A O 1
ATOM 846 N N . ASN A 1 103 ? 15.445 12.685 -26.826 1.00 79.50 103 ASN A N 1
ATOM 847 C CA . ASN A 1 103 ? 16.364 12.860 -27.951 1.00 79.50 103 ASN A CA 1
ATOM 848 C C . ASN A 1 103 ? 16.378 11.672 -28.936 1.00 79.50 103 ASN A C 1
ATOM 850 O O . ASN A 1 103 ? 17.189 11.669 -29.866 1.00 79.50 103 ASN A O 1
ATOM 854 N N . ILE A 1 104 ? 15.497 10.669 -28.783 1.00 71.56 104 ILE A N 1
ATOM 855 C CA . ILE A 1 104 ? 15.323 9.600 -29.784 1.00 71.56 104 ILE A CA 1
ATOM 856 C C . ILE A 1 104 ? 14.682 10.203 -31.036 1.00 71.56 104 ILE A C 1
ATOM 858 O O . ILE A 1 104 ? 13.465 10.267 -31.194 1.00 71.56 104 ILE A O 1
ATOM 862 N N . VAL A 1 105 ? 15.533 10.640 -31.955 1.00 57.31 105 VAL A N 1
ATOM 863 C CA . VAL A 1 105 ? 15.162 10.977 -33.325 1.00 57.31 105 VAL A CA 1
ATOM 864 C C . VAL A 1 105 ? 15.072 9.666 -34.111 1.00 57.31 105 VAL A C 1
ATOM 866 O O . VAL A 1 105 ? 16.093 9.077 -34.440 1.00 57.31 105 VAL A O 1
ATOM 869 N N . ASN A 1 106 ? 13.851 9.201 -34.394 1.00 54.38 106 ASN A N 1
ATOM 870 C CA . ASN A 1 106 ? 13.508 8.152 -35.375 1.00 54.38 106 ASN A CA 1
ATOM 871 C C . ASN A 1 106 ? 14.208 6.777 -35.290 1.00 54.38 106 ASN A C 1
ATOM 873 O O . ASN A 1 106 ? 14.044 5.977 -36.210 1.00 54.38 106 ASN A O 1
ATOM 877 N N . ASP A 1 107 ? 14.937 6.457 -34.221 1.00 56.06 107 ASP A N 1
ATOM 878 C CA . ASP A 1 107 ? 15.671 5.192 -34.130 1.00 56.06 107 ASP A 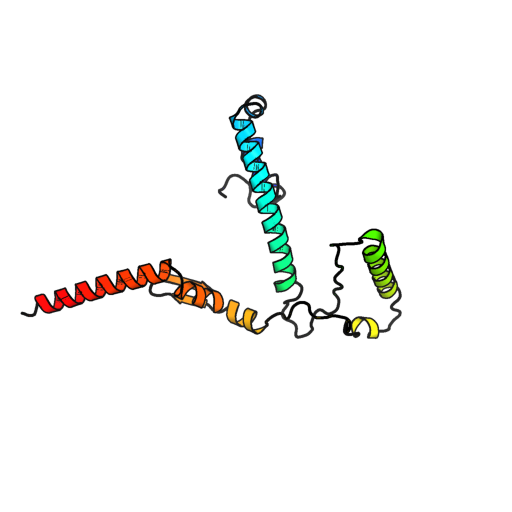CA 1
ATOM 879 C C . ASP A 1 107 ? 15.048 4.256 -33.078 1.00 56.06 107 ASP A C 1
ATOM 881 O O . ASP A 1 107 ? 15.321 4.333 -31.875 1.00 56.06 107 ASP A O 1
ATOM 885 N N . ASP A 1 108 ? 14.210 3.323 -33.549 1.00 56.19 108 ASP A N 1
ATOM 886 C CA . ASP A 1 108 ? 13.574 2.233 -32.780 1.00 56.19 108 ASP A CA 1
ATOM 887 C C . ASP A 1 108 ? 14.571 1.381 -31.962 1.00 56.19 108 ASP A C 1
ATOM 889 O O . ASP A 1 108 ? 14.182 0.536 -31.149 1.00 56.19 108 ASP A O 1
ATOM 893 N N . VAL A 1 109 ? 15.873 1.563 -32.189 1.00 56.84 109 VAL A N 1
ATOM 894 C CA . VAL A 1 109 ? 16.973 0.850 -31.540 1.00 56.84 109 VAL A CA 1
ATOM 895 C C . VAL A 1 109 ? 16.983 1.063 -30.024 1.00 56.84 109 VAL A C 1
ATOM 897 O O . VAL A 1 109 ? 17.303 0.124 -29.299 1.00 56.84 109 VAL A O 1
ATOM 900 N N . PHE A 1 110 ? 16.596 2.235 -29.506 1.00 58.03 110 PHE A N 1
ATOM 901 C CA . PHE A 1 110 ? 16.591 2.472 -28.053 1.00 58.03 110 PHE A CA 1
ATOM 902 C C . PHE A 1 1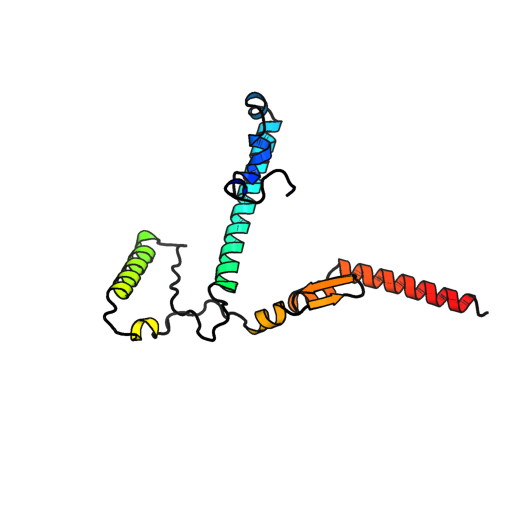10 ? 15.527 1.646 -27.315 1.00 58.03 110 PHE A C 1
ATOM 904 O O . PHE A 1 110 ? 15.810 1.103 -26.248 1.00 58.03 110 PHE A O 1
ATOM 911 N N . LEU A 1 111 ? 14.334 1.490 -27.904 1.00 55.59 111 LEU A N 1
ATOM 912 C CA . LEU A 1 111 ? 13.264 0.636 -27.365 1.00 55.59 111 LEU A CA 1
ATOM 913 C C . LEU A 1 111 ? 13.591 -0.860 -27.507 1.00 55.59 111 LEU A C 1
ATOM 915 O O . LEU A 1 111 ? 13.078 -1.689 -26.758 1.00 55.59 111 LEU A O 1
ATOM 919 N N . LYS A 1 112 ? 14.454 -1.205 -28.472 1.00 54.06 112 LYS A N 1
ATOM 920 C CA . LYS A 1 112 ? 14.895 -2.578 -28.754 1.00 54.06 112 LYS A CA 1
ATOM 921 C C . LYS A 1 112 ? 16.159 -2.990 -28.000 1.00 54.06 112 LYS A C 1
ATOM 923 O O . LYS A 1 112 ? 16.493 -4.172 -28.038 1.00 54.06 112 LYS A O 1
ATOM 928 N N . ARG A 1 113 ? 16.871 -2.076 -27.321 1.00 52.88 113 ARG A N 1
ATOM 929 C CA . ARG A 1 113 ? 18.031 -2.449 -26.496 1.00 52.88 113 ARG A CA 1
ATOM 930 C C . ARG A 1 113 ? 17.538 -3.271 -25.305 1.00 52.88 113 ARG A C 1
ATOM 932 O O . ARG A 1 113 ? 16.839 -2.723 -24.451 1.00 52.88 113 ARG A O 1
ATOM 939 N N . PRO A 1 114 ? 17.922 -4.554 -25.194 1.00 49.50 114 PRO A N 1
ATOM 940 C CA . PRO A 1 114 ? 17.752 -5.264 -23.942 1.00 49.50 114 PRO A CA 1
ATOM 941 C C . PRO A 1 114 ? 18.539 -4.470 -22.903 1.00 49.50 114 PRO A C 1
ATOM 943 O O . PRO A 1 114 ? 19.701 -4.133 -23.148 1.00 49.50 114 PRO A O 1
ATOM 946 N N . ASN A 1 115 ? 17.932 -4.141 -21.764 1.00 49.53 115 ASN A N 1
ATOM 947 C CA . ASN A 1 115 ? 18.680 -3.690 -20.592 1.00 49.53 115 ASN A CA 1
ATOM 948 C C . ASN A 1 115 ? 19.587 -4.857 -20.150 1.00 49.53 115 ASN A C 1
ATOM 950 O O . ASN A 1 115 ? 19.247 -5.623 -19.254 1.00 49.53 115 ASN A O 1
ATOM 954 N N . ALA A 1 116 ? 20.718 -5.027 -20.841 1.00 45.78 116 ALA A N 1
ATOM 955 C CA . ALA A 1 116 ? 21.677 -6.111 -20.654 1.00 45.78 116 ALA A CA 1
ATOM 956 C C . ALA A 1 116 ? 22.463 -5.957 -19.344 1.00 45.78 116 ALA A C 1
ATOM 958 O O . ALA A 1 116 ? 23.107 -6.895 -18.879 1.00 45.78 116 ALA A O 1
ATOM 959 N N . GLU A 1 117 ? 22.369 -4.797 -18.699 1.00 45.81 117 GLU A N 1
ATOM 960 C CA . GLU A 1 117 ? 22.992 -4.559 -17.410 1.00 45.81 117 GLU A CA 1
ATOM 961 C C . GLU A 1 117 ? 21.972 -4.782 -16.288 1.00 45.81 117 GLU A C 1
ATOM 963 O O . GLU A 1 117 ? 21.233 -3.893 -15.875 1.00 45.81 117 GLU A O 1
ATOM 968 N N . LYS A 1 118 ? 21.987 -6.024 -15.783 1.00 45.59 118 LYS A N 1
ATOM 969 C CA . LYS A 1 118 ? 21.358 -6.493 -14.532 1.00 45.59 118 LYS A CA 1
ATOM 970 C C . LYS A 1 118 ? 19.839 -6.715 -14.559 1.00 45.59 118 LYS A C 1
ATOM 972 O O . LYS A 1 118 ? 19.154 -6.440 -13.573 1.00 45.59 118 LYS A O 1
ATOM 977 N N . SER A 1 119 ? 19.303 -7.347 -15.603 1.00 46.25 119 SER A N 1
ATOM 978 C CA . SER A 1 119 ? 17.938 -7.903 -15.593 1.00 46.25 119 SER A CA 1
ATOM 979 C C . SER A 1 119 ? 17.824 -9.180 -14.738 1.00 46.25 119 SER A C 1
ATOM 981 O O . SER A 1 119 ? 17.323 -10.209 -15.180 1.00 46.25 119 SER A O 1
ATOM 983 N N . GLN A 1 120 ? 18.276 -9.145 -13.486 1.00 50.50 120 GLN A N 1
ATOM 984 C CA . GLN A 1 120 ? 17.960 -10.187 -12.508 1.00 50.50 120 GLN A CA 1
ATOM 985 C C . GLN A 1 120 ? 16.716 -9.790 -11.711 1.00 50.50 120 GLN A C 1
ATOM 987 O O . GLN A 1 120 ? 16.704 -9.870 -10.489 1.00 50.50 120 GLN A O 1
ATOM 992 N N . LEU A 1 121 ? 15.674 -9.269 -12.359 1.00 48.22 121 LEU A N 1
ATOM 993 C CA . LEU A 1 121 ? 14.531 -8.728 -11.631 1.00 48.22 121 LEU A CA 1
ATOM 994 C C . LEU A 1 121 ? 13.220 -9.131 -12.299 1.00 48.22 121 LEU A C 1
ATOM 996 O O . LEU A 1 121 ? 12.699 -8.462 -13.180 1.00 48.22 121 LEU A O 1
ATOM 1000 N N . PHE A 1 122 ? 12.687 -10.220 -11.737 1.00 49.06 122 PHE A N 1
ATOM 1001 C CA . PHE A 1 122 ? 11.326 -10.739 -11.862 1.00 49.06 122 PHE A CA 1
ATOM 1002 C C . PHE A 1 122 ? 11.059 -11.596 -13.101 1.00 49.06 122 PHE A C 1
ATOM 1004 O O . PHE A 1 122 ? 10.354 -11.186 -14.014 1.00 49.06 122 PHE A O 1
ATOM 1011 N N . ALA A 1 123 ? 11.515 -12.854 -13.048 1.00 48.41 123 ALA A N 1
ATOM 1012 C CA . ALA A 1 123 ? 10.872 -13.922 -13.806 1.00 48.41 123 ALA A CA 1
ATOM 1013 C C . ALA A 1 123 ? 9.389 -13.962 -13.402 1.00 48.41 123 ALA A C 1
ATOM 1015 O O . ALA A 1 123 ? 9.041 -14.352 -12.282 1.00 48.41 123 ALA A O 1
ATOM 1016 N N . VAL A 1 124 ? 8.516 -13.467 -14.277 1.00 52.22 124 VAL A N 1
ATOM 1017 C CA . VAL A 1 124 ? 7.079 -13.658 -14.124 1.00 52.22 124 VAL A CA 1
ATOM 1018 C C . VAL A 1 124 ? 6.806 -15.096 -14.536 1.00 52.22 124 VAL A C 1
ATOM 1020 O O . VAL A 1 124 ? 6.906 -15.442 -15.708 1.00 52.22 124 VAL A O 1
ATOM 1023 N N . ASP A 1 125 ? 6.488 -15.939 -13.559 1.00 60.34 125 ASP A N 1
ATOM 1024 C CA . ASP A 1 125 ? 6.076 -17.314 -13.815 1.00 60.34 125 ASP A CA 1
ATOM 1025 C C . ASP A 1 125 ? 4.730 -17.305 -14.566 1.00 60.34 125 ASP A C 1
ATOM 1027 O O . ASP A 1 125 ? 3.660 -17.070 -13.994 1.00 60.34 125 ASP A O 1
ATOM 1031 N N . PHE A 1 126 ? 4.793 -17.482 -15.885 1.00 61.72 126 PHE A N 1
ATOM 1032 C CA . PHE A 1 126 ? 3.614 -17.511 -16.746 1.00 61.72 126 PHE A CA 1
ATOM 1033 C C . PHE A 1 126 ? 2.748 -18.749 -16.457 1.00 61.72 126 PHE A C 1
ATOM 1035 O O . PHE A 1 126 ? 1.514 -18.667 -16.503 1.00 61.72 126 PHE A O 1
ATOM 1042 N N . ASP A 1 127 ? 3.373 -19.859 -16.047 1.00 64.50 127 ASP A N 1
ATOM 1043 C CA . ASP A 1 127 ? 2.671 -21.070 -15.620 1.00 64.50 127 ASP A CA 1
ATOM 1044 C C . ASP A 1 127 ? 1.877 -20.819 -14.335 1.00 64.50 127 ASP A C 1
ATOM 1046 O O . ASP A 1 127 ? 0.729 -21.265 -14.229 1.00 64.50 127 ASP A O 1
ATOM 1050 N N . TYR A 1 128 ? 2.400 -20.011 -13.404 1.00 67.50 128 TYR A N 1
ATOM 1051 C CA . TYR A 1 128 ? 1.642 -19.586 -12.223 1.00 67.50 128 TYR A CA 1
ATOM 1052 C C . TYR A 1 128 ? 0.325 -18.895 -12.597 1.00 67.50 128 TYR A C 1
ATOM 1054 O O . TYR A 1 128 ? -0.694 -19.180 -11.970 1.00 67.50 128 TYR A O 1
ATOM 1062 N N . ARG A 1 129 ? 0.287 -18.026 -13.622 1.00 65.06 129 ARG A N 1
ATOM 1063 C CA . ARG A 1 129 ? -0.962 -17.332 -14.011 1.00 65.06 129 ARG A CA 1
ATOM 1064 C C . ARG A 1 129 ? -2.002 -18.299 -14.575 1.00 65.06 129 ARG A C 1
ATOM 1066 O O . ARG A 1 129 ? -3.171 -18.216 -14.195 1.00 65.06 129 ARG A O 1
ATOM 1073 N N . LYS A 1 130 ? -1.587 -19.237 -15.434 1.00 69.00 130 LYS A N 1
ATOM 1074 C CA . LYS A 1 130 ? -2.476 -20.279 -15.975 1.00 69.00 130 LYS A CA 1
ATOM 1075 C C . LYS A 1 130 ? -3.021 -21.169 -14.856 1.00 69.00 130 LYS A C 1
ATOM 1077 O O . LYS A 1 130 ? -4.221 -21.431 -14.801 1.00 69.00 130 LYS A O 1
ATOM 1082 N N . LEU A 1 131 ? -2.152 -21.581 -13.935 1.00 74.19 131 LEU A N 1
ATOM 1083 C CA . LEU A 1 131 ? -2.507 -22.411 -12.785 1.00 74.19 131 LEU A CA 1
ATOM 1084 C C . LEU A 1 131 ? -3.339 -21.663 -11.735 1.00 74.19 131 LEU A C 1
ATOM 1086 O O . LEU A 1 131 ? -4.080 -22.313 -11.003 1.00 74.19 131 LEU A O 1
ATOM 1090 N N . ALA A 1 132 ? -3.238 -20.333 -11.641 1.00 73.00 132 ALA A N 1
ATOM 1091 C CA . ALA A 1 132 ? -3.968 -19.510 -10.673 1.00 73.00 132 ALA A CA 1
ATOM 1092 C C . ALA A 1 132 ? -5.466 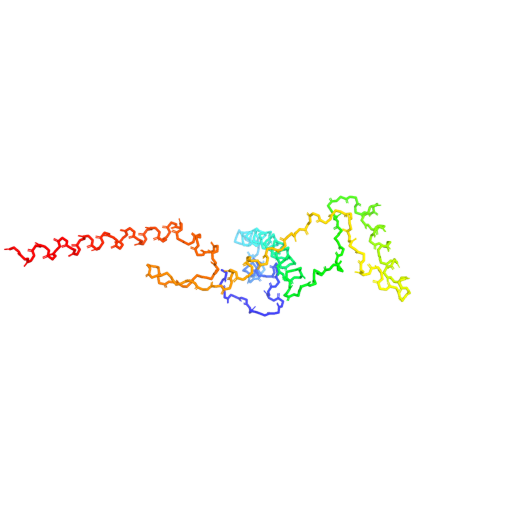-19.366 -10.993 1.00 73.00 132 ALA A C 1
ATOM 1094 O O . ALA A 1 132 ? -6.262 -19.205 -10.070 1.00 73.00 132 ALA A O 1
ATOM 1095 N N . ASN A 1 133 ? -5.856 -19.461 -12.267 1.00 78.31 133 ASN A N 1
ATOM 1096 C CA . ASN A 1 133 ? -7.254 -19.322 -12.694 1.00 78.31 133 ASN A CA 1
ATOM 1097 C C . ASN A 1 133 ? -8.052 -20.638 -12.641 1.00 78.31 133 ASN A C 1
ATOM 1099 O O . ASN A 1 133 ? -9.266 -20.625 -12.833 1.00 78.31 133 ASN A O 1
ATOM 1103 N N . GLN A 1 134 ? -7.398 -21.774 -12.385 1.00 86.88 134 GLN A N 1
ATOM 1104 C CA . GLN A 1 134 ? -8.074 -23.068 -12.264 1.00 86.88 134 GLN A CA 1
ATOM 1105 C C . GLN A 1 134 ? -8.902 -23.131 -10.978 1.00 86.88 134 GLN A C 1
ATOM 1107 O O . GLN A 1 134 ? -8.435 -22.713 -9.923 1.00 86.88 134 GLN A O 1
ATOM 1112 N N . VAL A 1 135 ? -10.119 -23.668 -11.049 1.00 91.00 135 VAL A N 1
ATOM 1113 C CA . VAL A 1 135 ? -11.006 -23.817 -9.886 1.00 91.00 135 VAL A CA 1
ATOM 1114 C C . VAL A 1 135 ? -11.013 -25.273 -9.442 1.00 91.00 135 VAL A C 1
ATOM 1116 O O . VAL A 1 135 ? -11.209 -26.168 -10.260 1.00 91.00 135 VAL A O 1
ATOM 1119 N N . TYR A 1 136 ? -10.802 -25.503 -8.149 1.00 92.44 136 TYR A N 1
ATOM 1120 C CA . TYR A 1 136 ? -10.820 -26.823 -7.527 1.00 92.44 136 TYR A CA 1
ATOM 1121 C C . TYR A 1 136 ? -11.907 -26.874 -6.460 1.00 92.44 136 TYR A C 1
ATOM 1123 O O . TYR A 1 136 ? -11.900 -26.064 -5.532 1.00 92.44 136 TYR A O 1
ATOM 1131 N N . HIS A 1 137 ? -12.811 -27.844 -6.562 1.00 94.56 137 HIS A N 1
ATOM 1132 C CA . HIS A 1 137 ? -13.842 -28.058 -5.554 1.00 94.56 137 HIS A CA 1
ATOM 1133 C C . HIS A 1 137 ? -13.349 -29.018 -4.463 1.00 94.56 137 HIS A C 1
ATOM 1135 O O . HIS A 1 137 ? -12.865 -30.115 -4.750 1.00 94.56 137 HIS A O 1
ATOM 1141 N N . CYS A 1 138 ? -13.481 -28.626 -3.193 1.00 94.44 138 CYS A N 1
ATOM 1142 C CA . CYS A 1 138 ? -13.246 -29.524 -2.067 1.00 94.44 138 CYS A CA 1
ATOM 1143 C C . CYS A 1 138 ? -14.552 -30.145 -1.572 1.00 94.44 138 CYS A C 1
ATOM 1145 O O . CYS A 1 138 ? -15.259 -29.508 -0.798 1.00 94.44 138 CYS A O 1
ATOM 1147 N N . GLU A 1 139 ? -14.789 -31.424 -1.854 1.00 92.06 139 GLU A N 1
ATOM 1148 C CA . GLU A 1 139 ? -15.968 -32.148 -1.340 1.00 92.06 139 GLU A CA 1
ATOM 1149 C C . GLU A 1 139 ? -16.024 -32.214 0.196 1.00 92.06 139 GLU A C 1
ATOM 1151 O O . GLU A 1 139 ? -17.085 -32.160 0.816 1.00 92.06 139 GLU A 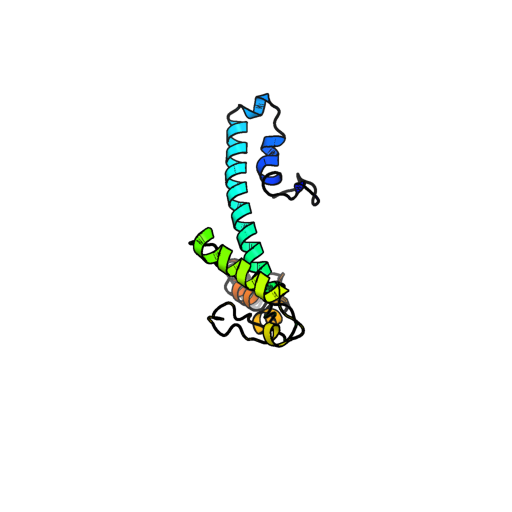O 1
ATOM 1156 N N . THR A 1 140 ? -14.862 -32.292 0.853 1.00 90.00 140 THR A N 1
ATOM 1157 C CA . THR A 1 140 ? -14.806 -32.368 2.322 1.00 90.00 140 THR A CA 1
ATOM 1158 C C . THR A 1 140 ? -15.190 -31.044 2.972 1.00 90.00 140 THR A C 1
ATOM 1160 O O . THR A 1 140 ? -15.882 -31.030 3.987 1.00 90.00 140 THR A O 1
ATOM 1163 N N . CYS A 1 141 ? -14.716 -29.927 2.417 1.00 90.69 141 CYS A N 1
ATOM 1164 C CA . CYS A 1 141 ? -14.956 -28.599 2.972 1.00 90.69 141 CYS A CA 1
ATOM 1165 C C . CYS A 1 141 ? -16.156 -27.883 2.343 1.00 90.69 141 CYS A C 1
ATOM 1167 O O . CYS A 1 141 ? -16.574 -26.871 2.900 1.00 90.69 141 CYS A O 1
ATOM 1169 N N . LYS A 1 142 ? -16.690 -28.402 1.230 1.00 92.31 142 LYS A N 1
ATOM 1170 C CA . LYS A 1 142 ? -17.739 -27.807 0.392 1.00 92.31 142 LYS A CA 1
ATOM 1171 C C . LYS A 1 142 ? -17.418 -26.367 -0.009 1.00 92.31 142 LYS A C 1
ATOM 1173 O O . LYS A 1 142 ? -18.237 -25.468 0.161 1.00 92.31 142 LYS A O 1
ATOM 1178 N N . ILE A 1 143 ? -16.185 -26.140 -0.464 1.00 92.00 143 ILE A N 1
ATOM 1179 C CA . ILE A 1 143 ? -15.720 -24.827 -0.926 1.00 92.00 143 ILE A CA 1
ATOM 1180 C C . ILE A 1 143 ? -14.987 -24.949 -2.254 1.00 92.00 143 ILE A C 1
ATOM 1182 O O . ILE A 1 143 ? -14.281 -25.934 -2.484 1.00 92.00 143 ILE A O 1
ATOM 1186 N N . ASP A 1 144 ? -15.085 -23.893 -3.053 1.00 93.06 144 ASP A N 1
ATOM 1187 C CA . ASP A 1 144 ? -14.281 -23.711 -4.253 1.00 93.06 144 ASP A CA 1
ATOM 1188 C C . ASP A 1 144 ? -12.985 -22.976 -3.911 1.00 93.06 144 ASP A C 1
ATOM 1190 O O . ASP A 1 144 ? -12.970 -21.971 -3.192 1.00 93.06 144 ASP A O 1
ATOM 1194 N N . VAL A 1 145 ? -11.872 -23.501 -4.412 1.00 91.19 145 VAL A N 1
ATOM 1195 C CA . VAL A 1 145 ? -10.534 -22.948 -4.219 1.00 91.19 145 VAL A CA 1
ATOM 1196 C C . VAL A 1 145 ? -9.942 -22.622 -5.581 1.00 91.19 145 VAL A C 1
ATOM 1198 O O . VAL A 1 145 ? -9.739 -23.499 -6.417 1.00 91.19 145 VAL A O 1
ATOM 1201 N N . HIS A 1 146 ? -9.633 -21.347 -5.794 1.00 90.94 146 HIS A N 1
ATOM 1202 C CA . HIS A 1 146 ? -9.022 -20.869 -7.029 1.00 90.94 146 HIS A CA 1
ATOM 1203 C C . HIS A 1 146 ? -7.500 -20.967 -6.951 1.00 90.94 146 HIS A C 1
ATOM 1205 O O . HIS A 1 146 ? -6.878 -20.413 -6.042 1.00 90.94 146 HIS A O 1
ATOM 1211 N N . GLY A 1 147 ? -6.907 -21.628 -7.933 1.00 88.38 147 GLY A N 1
ATOM 1212 C CA . GLY A 1 147 ? -5.480 -21.731 -8.159 1.00 88.38 147 GLY A CA 1
ATOM 1213 C C . GLY A 1 147 ? -4.854 -22.987 -7.564 1.00 88.38 147 GLY A C 1
ATOM 1214 O O . GLY A 1 147 ? -5.081 -23.309 -6.397 1.00 88.38 147 GLY A O 1
ATOM 1215 N N . LYS A 1 148 ? -3.989 -23.663 -8.331 1.00 88.38 148 LYS A N 1
ATOM 1216 C CA . LYS A 1 148 ? -3.338 -24.917 -7.902 1.00 88.38 148 LYS A CA 1
ATOM 1217 C C . LYS A 1 148 ? -2.551 -24.769 -6.595 1.00 88.38 148 LYS A C 1
ATOM 1219 O O . LYS A 1 148 ? -2.680 -25.590 -5.695 1.00 88.38 148 LYS A O 1
ATOM 1224 N N . VAL A 1 149 ? -1.788 -23.685 -6.445 1.00 86.94 149 VAL A N 1
ATOM 1225 C CA . VAL A 1 149 ? -1.008 -23.419 -5.219 1.00 86.94 149 VAL A CA 1
ATOM 1226 C C . VAL A 1 149 ? -1.920 -23.260 -3.998 1.00 86.94 149 VAL A C 1
ATOM 1228 O O . VAL A 1 149 ? -1.636 -23.788 -2.923 1.00 86.94 149 VAL A O 1
ATOM 1231 N N . ASN A 1 150 ? -3.045 -22.560 -4.162 1.00 89.56 150 ASN A N 1
ATOM 1232 C CA . ASN A 1 150 ? -4.016 -22.374 -3.086 1.00 89.56 150 ASN A CA 1
ATOM 1233 C C . ASN A 1 150 ? -4.736 -23.684 -2.759 1.00 89.56 150 ASN A C 1
ATOM 1235 O O . ASN A 1 150 ? -4.989 -23.957 -1.587 1.00 89.56 150 ASN A O 1
ATOM 1239 N N . TRP A 1 151 ? -5.024 -24.504 -3.771 1.00 93.00 151 TRP A N 1
ATOM 1240 C CA . TRP A 1 151 ? -5.579 -25.843 -3.607 1.00 93.00 151 TRP A CA 1
ATOM 1241 C C . TRP A 1 151 ? -4.649 -26.751 -2.792 1.00 93.00 151 TRP A C 1
ATOM 1243 O O . TRP A 1 151 ? -5.064 -27.336 -1.792 1.00 93.00 151 TRP A O 1
ATOM 1253 N N . GLU A 1 152 ? -3.361 -26.800 -3.129 1.00 92.38 152 GLU A N 1
ATOM 1254 C CA . GLU A 1 152 ? -2.372 -27.581 -2.380 1.00 92.38 152 GLU A CA 1
ATOM 1255 C C . GLU A 1 152 ? -2.210 -27.087 -0.935 1.00 92.38 152 GLU A C 1
ATOM 1257 O O . GLU A 1 152 ? -2.121 -27.887 0.005 1.00 92.38 152 GLU A O 1
ATOM 1262 N N . ALA A 1 153 ? -2.205 -25.766 -0.732 1.00 92.50 153 ALA A N 1
ATOM 1263 C CA . ALA A 1 153 ? -2.168 -25.169 0.599 1.00 92.50 153 ALA A CA 1
ATOM 1264 C C . ALA A 1 153 ? -3.439 -25.487 1.405 1.00 92.50 153 ALA A C 1
ATOM 1266 O O . ALA A 1 153 ? -3.358 -25.778 2.601 1.00 92.50 153 ALA A O 1
ATOM 1267 N N . HIS A 1 154 ? -4.604 -25.479 0.752 1.00 93.06 154 HIS A N 1
ATOM 1268 C CA . HIS A 1 154 ? -5.880 -25.862 1.346 1.00 93.06 154 HIS A CA 1
ATOM 1269 C C . HIS A 1 154 ? -5.846 -27.308 1.856 1.00 93.06 154 HIS A C 1
ATOM 1271 O O . HIS A 1 154 ? -6.141 -27.531 3.032 1.00 93.06 154 HIS A O 1
ATOM 1277 N N . LEU A 1 155 ? -5.415 -28.263 1.021 1.00 92.50 155 LEU A N 1
ATOM 1278 C CA . LEU A 1 155 ? -5.324 -29.685 1.383 1.00 92.50 155 LEU A CA 1
ATOM 1279 C C . LEU A 1 155 ? -4.392 -29.923 2.583 1.00 92.50 155 LEU A C 1
ATOM 1281 O O . LEU A 1 155 ? -4.685 -30.727 3.469 1.00 92.50 155 LEU A O 1
ATOM 1285 N N . LYS A 1 156 ? -3.284 -29.175 2.666 1.00 93.19 156 LYS A N 1
ATOM 1286 C CA . LYS A 1 156 ? -2.338 -29.242 3.797 1.00 93.19 156 LYS A CA 1
ATOM 1287 C C . LYS A 1 156 ? -2.847 -28.517 5.052 1.00 93.19 156 LYS A C 1
ATOM 1289 O O . LYS A 1 156 ? -2.310 -28.735 6.146 1.00 93.19 156 LYS A O 1
ATOM 1294 N N . GLY A 1 157 ? -3.876 -27.681 4.913 1.00 92.06 157 GLY A N 1
ATOM 1295 C CA . GLY A 1 157 ? -4.393 -26.782 5.936 1.00 92.06 157 GLY A CA 1
ATOM 1296 C C . GLY A 1 157 ? -5.032 -27.484 7.138 1.00 92.06 157 GLY A C 1
ATOM 1297 O O . GLY A 1 157 ? -5.704 -28.511 7.027 1.00 92.06 157 GLY A O 1
ATOM 1298 N N . LYS A 1 158 ? -4.878 -26.873 8.322 1.00 92.31 158 LYS A N 1
ATOM 1299 C CA . LYS A 1 158 ? -5.411 -27.398 9.596 1.00 92.31 158 LYS A CA 1
ATOM 1300 C C . LYS A 1 158 ? -6.927 -27.631 9.551 1.00 92.31 158 LYS A C 1
ATOM 1302 O O . LYS A 1 158 ? -7.404 -28.637 10.071 1.00 92.31 158 LYS A O 1
ATOM 1307 N N . LYS A 1 159 ? -7.679 -26.719 8.920 1.00 89.81 159 LYS A N 1
ATOM 1308 C CA . LYS A 1 159 ? -9.145 -26.808 8.802 1.00 89.81 159 LYS A CA 1
ATOM 1309 C C . LYS A 1 159 ? -9.568 -28.032 7.986 1.00 89.81 159 LYS A C 1
ATOM 1311 O O . LYS A 1 159 ? -10.385 -28.812 8.465 1.00 89.81 159 LYS A O 1
ATOM 1316 N N . HIS A 1 160 ? -8.969 -28.216 6.809 1.00 92.00 160 HIS A N 1
ATOM 1317 C CA . HIS A 1 160 ? -9.252 -29.350 5.932 1.00 92.00 160 HIS A CA 1
ATOM 1318 C C . HIS A 1 160 ? -8.957 -30.681 6.637 1.00 92.00 160 HIS A C 1
ATOM 1320 O O . HIS A 1 160 ? -9.828 -31.541 6.740 1.00 92.00 160 HIS A O 1
ATOM 1326 N N . ARG A 1 161 ? -7.777 -30.799 7.261 1.00 91.19 161 ARG A N 1
ATOM 1327 C CA . ARG A 1 161 ? -7.376 -31.998 8.016 1.00 91.19 161 ARG A CA 1
ATOM 1328 C C . ARG A 1 161 ? -8.326 -32.334 9.171 1.00 91.19 161 ARG A C 1
ATOM 1330 O O . ARG A 1 161 ? -8.643 -33.499 9.393 1.00 91.19 161 ARG A O 1
ATOM 1337 N N . LYS A 1 162 ? -8.809 -31.322 9.901 1.00 90.62 162 LYS A N 1
ATOM 1338 C CA . LYS A 1 162 ? -9.784 -31.515 10.987 1.00 90.62 162 LYS A CA 1
ATOM 1339 C C . LYS A 1 162 ? -11.120 -32.052 10.459 1.00 90.62 162 LYS A C 1
ATOM 1341 O O . LYS A 1 162 ? -11.692 -32.946 11.075 1.00 90.62 162 LYS A O 1
ATOM 1346 N N . MET A 1 163 ? -11.599 -31.536 9.326 1.00 88.12 163 MET A N 1
ATOM 1347 C CA . MET A 1 163 ? -12.845 -32.003 8.707 1.00 88.12 163 MET A CA 1
ATOM 1348 C C . MET A 1 163 ? -12.718 -33.427 8.156 1.00 88.12 163 MET A C 1
ATOM 1350 O O . MET A 1 163 ? -13.596 -34.243 8.419 1.00 88.12 163 MET A O 1
ATOM 1354 N N . LEU A 1 164 ? -11.603 -33.757 7.493 1.00 88.50 164 LEU A N 1
ATOM 1355 C CA . LEU A 1 164 ? -11.315 -35.127 7.049 1.00 88.50 164 LEU A CA 1
ATOM 1356 C C . LEU A 1 164 ? -11.347 -36.123 8.215 1.00 88.50 164 LEU A C 1
ATOM 1358 O O . LEU A 1 164 ? -12.017 -37.150 8.142 1.00 88.50 164 LEU A O 1
ATOM 1362 N N . ASN A 1 165 ? -10.674 -35.797 9.321 1.00 84.69 165 ASN A N 1
ATOM 1363 C CA . ASN A 1 165 ? -10.630 -36.670 10.494 1.00 84.69 165 ASN A CA 1
ATOM 1364 C C . ASN A 1 165 ? -12.011 -36.862 11.138 1.00 84.69 165 ASN A C 1
ATOM 1366 O O . ASN A 1 165 ? -12.331 -37.965 11.579 1.00 84.69 165 ASN A O 1
ATOM 1370 N N . ASN A 1 166 ? -12.839 -35.815 11.182 1.00 80.25 166 ASN A N 1
ATOM 1371 C CA . ASN A 1 166 ? -14.210 -35.930 11.678 1.00 80.25 166 ASN A CA 1
ATOM 1372 C C . ASN A 1 166 ? -15.068 -36.810 10.761 1.00 80.25 166 ASN A C 1
ATOM 1374 O O . ASN A 1 166 ? -15.757 -37.699 11.256 1.00 80.25 166 ASN A O 1
ATOM 1378 N N . ASN A 1 167 ? -14.979 -36.632 9.442 1.00 75.06 167 ASN A N 1
ATOM 1379 C CA . ASN A 1 167 ? -15.728 -37.448 8.486 1.00 75.06 167 ASN A CA 1
ATOM 1380 C C . ASN A 1 167 ? -15.321 -38.925 8.558 1.00 75.06 167 ASN A C 1
ATOM 1382 O O . ASN A 1 167 ? -16.192 -39.791 8.580 1.00 75.06 167 ASN A O 1
ATOM 1386 N N . ASN A 1 168 ? -14.026 -39.224 8.699 1.00 72.62 168 ASN A N 1
ATOM 1387 C CA . ASN A 1 168 ? -13.542 -40.597 8.865 1.00 72.62 168 ASN A CA 1
ATOM 1388 C C . ASN A 1 168 ? -14.043 -41.242 10.168 1.00 72.62 168 ASN A C 1
ATOM 1390 O O . ASN A 1 168 ? -14.384 -42.421 10.170 1.00 72.62 168 ASN A O 1
ATOM 1394 N N . ARG A 1 169 ? -14.161 -40.469 11.260 1.00 65.44 169 ARG A N 1
ATOM 1395 C CA . ARG A 1 169 ? -14.753 -40.936 12.529 1.00 65.44 169 ARG A CA 1
ATOM 1396 C C . ARG A 1 169 ? -16.257 -41.196 12.432 1.00 65.44 169 ARG A C 1
ATOM 1398 O O . ARG A 1 169 ? -16.757 -42.098 13.096 1.00 65.44 169 ARG A O 1
ATOM 1405 N N . HIS A 1 170 ? -16.985 -40.415 11.637 1.00 62.28 170 HIS A N 1
ATOM 1406 C CA . HIS A 1 170 ? -18.405 -40.668 11.384 1.00 62.28 170 HIS A CA 1
ATOM 1407 C C . HIS A 1 170 ? -18.608 -41.888 10.480 1.00 62.28 170 HIS A C 1
ATOM 1409 O O . HIS A 1 170 ? -19.488 -42.701 10.753 1.00 62.28 170 HIS A O 1
ATOM 1415 N N . LYS A 1 171 ? -17.749 -42.073 9.471 1.00 62.38 171 LYS A N 1
ATOM 1416 C CA . LYS A 1 171 ? -17.778 -43.247 8.588 1.00 62.38 171 LYS A CA 1
ATOM 1417 C C . LYS A 1 171 ? -17.458 -44.541 9.340 1.00 62.38 171 LYS A C 1
ATOM 1419 O O . LYS A 1 171 ? -18.174 -45.520 9.172 1.00 62.38 171 LYS A O 1
ATOM 1424 N N . SER A 1 172 ? -16.454 -44.536 10.223 1.00 59.00 172 SER A N 1
ATOM 1425 C CA . SER A 1 172 ? -16.117 -45.714 11.036 1.00 59.00 172 SER A CA 1
ATOM 1426 C C . SER A 1 172 ? -17.190 -46.061 12.071 1.00 59.00 172 SER A C 1
ATOM 1428 O O . SER A 1 172 ? -17.431 -47.235 12.326 1.00 59.00 172 SER A O 1
ATOM 1430 N N . LYS A 1 173 ? -17.891 -45.065 12.630 1.00 56.81 173 LYS A N 1
ATOM 1431 C CA . LYS A 1 173 ? -19.054 -45.307 13.500 1.00 56.81 173 LYS A CA 1
ATOM 1432 C C . LYS A 1 173 ? -20.258 -45.864 12.739 1.00 56.81 173 LYS A C 1
ATOM 1434 O O . LYS A 1 173 ? -20.900 -46.766 13.253 1.00 56.81 173 LYS A O 1
ATOM 1439 N N . SER A 1 174 ? -20.534 -45.361 11.534 1.00 55.34 174 SER A N 1
ATOM 1440 C CA . SER A 1 174 ? -21.638 -45.845 10.695 1.00 55.34 174 SER A CA 1
ATOM 1441 C C . SER A 1 174 ? -21.423 -47.286 10.225 1.00 55.34 174 SER A C 1
ATOM 1443 O O . SER A 1 174 ? -22.375 -48.054 10.210 1.00 55.34 174 SER A O 1
ATOM 1445 N N . MET A 1 175 ? -20.189 -47.672 9.879 1.00 53.72 175 MET A N 1
ATOM 1446 C CA . MET A 1 175 ? -19.873 -49.046 9.457 1.00 53.72 175 MET A CA 1
ATOM 1447 C C . MET A 1 175 ? -19.985 -50.034 10.627 1.00 53.72 175 MET A C 1
ATOM 1449 O O . MET A 1 175 ? -20.659 -51.047 10.514 1.00 53.72 175 MET A O 1
ATOM 1453 N N . ASN A 1 176 ? -19.469 -49.656 11.802 1.00 52.03 176 ASN A N 1
ATOM 1454 C CA . ASN A 1 176 ? -19.591 -50.456 13.026 1.00 52.03 176 ASN A CA 1
ATOM 1455 C C . ASN A 1 176 ? -21.032 -50.570 13.568 1.00 52.03 176 ASN A C 1
ATOM 1457 O O . ASN A 1 176 ? -21.264 -51.330 14.508 1.00 52.03 176 ASN A O 1
ATOM 1461 N N . GLN A 1 177 ? -21.974 -49.771 13.058 1.00 50.00 177 GLN A N 1
ATOM 1462 C CA . GLN A 1 177 ? -23.387 -49.819 13.438 1.00 50.00 177 GLN A CA 1
ATOM 1463 C C . GLN A 1 177 ? -24.197 -50.709 12.483 1.00 50.00 177 GLN A C 1
ATOM 1465 O O . GLN A 1 177 ? -25.052 -51.447 12.954 1.00 50.00 177 GLN A O 1
ATOM 1470 N N . ILE A 1 178 ? -23.850 -50.733 11.190 1.00 54.06 178 ILE A N 1
ATOM 1471 C CA . ILE A 1 178 ? -24.422 -51.666 10.201 1.00 54.06 178 ILE A CA 1
ATOM 1472 C C . ILE A 1 178 ? -24.029 -53.117 10.530 1.00 54.06 178 ILE A C 1
ATOM 1474 O O . ILE A 1 178 ? -24.874 -54.005 10.499 1.00 54.06 178 ILE A O 1
ATOM 1478 N N . ASP A 1 179 ? -22.783 -53.350 10.954 1.00 51.88 179 ASP A N 1
ATOM 1479 C CA . ASP A 1 179 ? -22.309 -54.691 11.338 1.00 51.88 179 ASP A CA 1
ATOM 1480 C C . ASP A 1 179 ? -22.940 -55.219 12.647 1.00 51.88 179 ASP A C 1
ATOM 1482 O O . ASP A 1 179 ? -22.816 -56.400 12.959 1.00 51.88 179 ASP A O 1
ATOM 1486 N N . LYS A 1 180 ? -23.625 -54.366 13.424 1.00 50.62 180 LYS A N 1
ATOM 1487 C CA . LYS A 1 180 ? -24.346 -54.750 14.654 1.00 50.62 180 LYS A CA 1
ATOM 1488 C C . LYS A 1 180 ? -25.839 -55.005 14.452 1.00 50.62 180 LYS A C 1
ATOM 1490 O O . LYS A 1 180 ? -26.466 -55.531 15.361 1.00 50.62 180 LYS A O 1
ATOM 1495 N N . GLU A 1 181 ? -26.4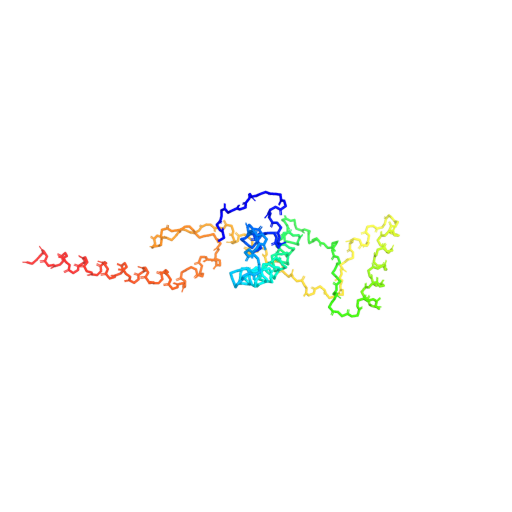03 -54.621 13.310 1.00 47.53 181 GLU A N 1
ATOM 1496 C CA . GLU A 1 181 ? -27.808 -54.885 12.958 1.00 47.53 181 GLU A CA 1
ATOM 1497 C C . GLU A 1 181 ? -27.964 -56.140 12.074 1.00 47.53 181 GLU A C 1
ATOM 1499 O O . GLU A 1 181 ? -29.083 -56.532 11.753 1.00 47.53 181 GLU A O 1
ATOM 1504 N N . LEU A 1 182 ? -26.851 -56.785 11.697 1.00 45.50 182 LEU A N 1
ATOM 1505 C CA . LEU A 1 182 ? -26.795 -58.003 10.873 1.00 45.50 182 LEU A CA 1
ATOM 1506 C C . LEU A 1 182 ? -26.352 -59.267 11.647 1.00 45.50 182 LEU A C 1
ATOM 1508 O O . LEU A 1 182 ? -26.031 -60.278 11.021 1.00 45.50 182 LEU A O 1
ATOM 1512 N N . VAL A 1 183 ? -26.346 -59.225 12.985 1.00 40.53 183 VAL A N 1
ATOM 1513 C CA . VAL A 1 183 ? -26.123 -60.373 13.891 1.00 40.53 183 VAL A CA 1
ATOM 1514 C C . VAL A 1 183 ? -27.293 -60.468 14.857 1.00 40.53 183 VAL A C 1
ATOM 1516 O O . VAL A 1 183 ? -27.806 -61.592 15.035 1.00 40.53 183 VAL A O 1
#

Foldseek 3Di:
DDDDFDPDDPSVDQLCVLLVVLVPDDPVCCPDPNVVVSVVSSVVVSVVVVVVVVVVVVVCCQCPVQVDDDPDRQQVDDDFDCPDDCPNPRVVVVVVVVVVVVPPDPDCVVVVDRPPPDPPDHPPPNVQVVQQQDWDADPQVRDIFGGPVRVVCCCVDPVSVVSVVVVVVVVVVVVVVVVVVVD

Secondary structure (DSSP, 8-state):
--SSS-SSGGGGSTTTTTSHHHHHS-TTGGGSHHHHHHHHHHHHHHHHHHHHHHHHHHHHIIIIITT-SSSS---------TTS-IIIIIHHHHHHHHHHHHT--S-THHHH----S---S----HHHHHHHT-EEEETTTTEEEESHHHHHHHHHSHHHHHHHHHHHHHHHHHHHHHTTS--